Protein AF-A0A537ZUG5-F1 (afdb_monomer_lite)

pLDDT: mean 85.51, std 12.13, range [44.16, 96.88]

Structure (mmCIF, N/CA/C/O backbone):
data_AF-A0A537ZUG5-F1
#
_entry.id   AF-A0A537ZUG5-F1
#
loop_
_atom_site.group_PDB
_atom_site.id
_atom_site.type_symbol
_atom_site.label_atom_id
_atom_site.label_alt_id
_atom_site.label_comp_id
_atom_site.label_asym_id
_atom_site.label_entity_id
_atom_site.label_seq_id
_atom_site.pdbx_PDB_ins_code
_atom_site.Cartn_x
_atom_site.Cartn_y
_atom_site.Cartn_z
_atom_site.occupancy
_atom_site.B_iso_or_equiv
_atom_site.auth_seq_id
_atom_site.auth_comp_id
_atom_site.auth_asym_id
_atom_site.auth_atom_id
_atom_site.pdbx_PDB_model_num
ATOM 1 N N . MET A 1 1 ? 46.948 -6.208 -68.612 1.00 61.84 1 MET A N 1
ATOM 2 C CA . MET A 1 1 ? 45.941 -6.307 -67.529 1.00 61.84 1 MET A CA 1
ATOM 3 C C . MET A 1 1 ? 44.874 -7.316 -67.937 1.00 61.84 1 MET A C 1
ATOM 5 O O . MET A 1 1 ? 44.381 -7.233 -69.055 1.00 61.84 1 MET A O 1
ATOM 9 N N . ASN A 1 2 ? 44.589 -8.320 -67.105 1.00 83.31 2 ASN A N 1
ATOM 10 C CA . ASN A 1 2 ? 43.771 -9.466 -67.508 1.00 83.31 2 ASN A CA 1
ATOM 11 C C . ASN A 1 2 ? 42.284 -9.063 -67.565 1.00 83.31 2 ASN A C 1
ATOM 13 O O . ASN A 1 2 ? 41.687 -8.745 -66.539 1.00 83.31 2 ASN A O 1
ATOM 17 N N . ARG A 1 3 ? 41.683 -9.043 -68.761 1.00 81.06 3 ARG A N 1
ATOM 18 C CA . ARG A 1 3 ? 40.332 -8.494 -69.020 1.00 81.06 3 ARG A CA 1
ATOM 19 C C . ARG A 1 3 ? 39.237 -9.152 -68.162 1.00 81.06 3 ARG A C 1
ATOM 21 O O . ARG A 1 3 ? 38.267 -8.501 -67.796 1.00 81.06 3 ARG A O 1
ATOM 28 N N . LYS A 1 4 ? 39.437 -10.419 -67.782 1.00 83.56 4 LYS A N 1
ATOM 29 C CA . LYS A 1 4 ? 38.571 -11.173 -66.858 1.00 83.56 4 LYS A CA 1
ATOM 30 C C . LYS A 1 4 ? 38.618 -10.634 -65.421 1.00 83.56 4 LYS A C 1
ATOM 32 O O . LYS A 1 4 ? 37.593 -10.600 -64.752 1.00 83.56 4 LYS A O 1
ATOM 37 N N . LEU A 1 5 ? 39.786 -10.170 -64.971 1.00 87.38 5 LEU A N 1
ATOM 38 C CA . LEU A 1 5 ? 39.969 -9.581 -63.642 1.00 87.38 5 LEU A CA 1
ATOM 39 C C . LEU A 1 5 ? 39.258 -8.221 -63.544 1.00 87.38 5 LEU A C 1
ATOM 41 O O . LEU A 1 5 ? 38.614 -7.936 -62.542 1.00 87.38 5 LEU A O 1
ATOM 45 N N . LEU A 1 6 ? 39.305 -7.420 -64.616 1.00 87.44 6 LEU A N 1
ATOM 46 C CA . LEU A 1 6 ? 38.590 -6.140 -64.693 1.00 87.44 6 LEU A CA 1
ATOM 47 C C . LEU A 1 6 ? 37.068 -6.321 -64.645 1.00 87.44 6 LEU A C 1
ATOM 49 O O . LEU A 1 6 ? 36.391 -5.593 -63.924 1.00 87.44 6 LEU A O 1
ATOM 53 N N . TRP A 1 7 ? 36.533 -7.318 -65.355 1.00 91.56 7 TRP A N 1
ATOM 54 C CA . TRP A 1 7 ? 35.104 -7.639 -65.303 1.00 91.56 7 TRP A CA 1
ATOM 55 C C . TRP A 1 7 ? 34.657 -8.144 -63.928 1.00 91.56 7 TRP A C 1
ATOM 57 O O . TRP A 1 7 ? 33.603 -7.734 -63.451 1.00 91.56 7 TRP A O 1
ATOM 67 N N . ALA A 1 8 ? 35.461 -8.977 -63.262 1.00 88.69 8 ALA A N 1
ATOM 68 C CA . ALA A 1 8 ? 35.156 -9.436 -61.908 1.00 88.69 8 ALA A CA 1
ATOM 69 C C . ALA A 1 8 ? 35.091 -8.266 -60.907 1.00 88.69 8 ALA A C 1
ATOM 71 O O . ALA A 1 8 ? 34.129 -8.161 -60.149 1.00 88.69 8 ALA A O 1
ATOM 72 N N . VAL A 1 9 ? 36.064 -7.346 -60.951 1.00 91.50 9 VAL A N 1
ATOM 73 C CA . VAL A 1 9 ? 36.071 -6.138 -60.105 1.00 91.50 9 VAL A CA 1
ATOM 74 C C . VAL A 1 9 ? 34.871 -5.239 -60.407 1.00 91.50 9 VAL A C 1
ATOM 76 O O . VAL A 1 9 ? 34.239 -4.738 -59.479 1.00 91.50 9 VAL A O 1
ATOM 79 N N . PHE A 1 10 ? 34.511 -5.074 -61.682 1.00 93.56 10 PHE A N 1
ATOM 80 C CA . PHE A 1 10 ? 33.348 -4.282 -62.081 1.00 93.56 10 PHE A CA 1
ATOM 81 C C . PHE A 1 10 ? 32.035 -4.853 -61.527 1.00 93.56 10 PHE A C 1
ATOM 83 O O . PHE A 1 10 ? 31.237 -4.110 -60.962 1.00 93.56 10 PHE A O 1
ATOM 90 N N . VAL A 1 11 ? 31.825 -6.171 -61.624 1.00 94.12 11 VAL A N 1
ATOM 91 C CA . VAL A 1 11 ? 30.615 -6.829 -61.100 1.00 94.12 11 VAL A CA 1
ATOM 92 C C . VAL A 1 11 ? 30.542 -6.735 -59.577 1.00 94.12 11 VAL A C 1
ATOM 94 O O . VAL A 1 11 ? 29.473 -6.455 -59.041 1.00 94.12 11 VAL A O 1
ATOM 97 N N . ILE A 1 12 ? 31.665 -6.909 -58.874 1.00 93.44 12 ILE A N 1
ATOM 98 C CA . ILE A 1 12 ? 31.719 -6.750 -57.412 1.00 93.44 12 ILE A CA 1
ATOM 99 C C . ILE A 1 12 ? 31.413 -5.301 -57.014 1.00 93.44 12 ILE A C 1
ATOM 101 O O . ILE A 1 12 ? 30.621 -5.072 -56.101 1.00 93.44 12 ILE A O 1
ATOM 105 N N . GLY A 1 13 ? 31.986 -4.322 -57.719 1.00 89.88 13 GLY A N 1
ATOM 106 C CA . GLY A 1 13 ? 31.695 -2.906 -57.498 1.00 89.88 13 GLY A CA 1
ATOM 107 C C . GLY A 1 13 ? 30.218 -2.579 -57.725 1.00 89.88 13 GLY A C 1
ATOM 108 O O . GLY A 1 13 ? 29.589 -1.940 -56.884 1.00 89.88 13 GLY A O 1
ATOM 109 N N . LEU A 1 14 ? 29.633 -3.089 -58.812 1.00 94.19 14 LEU A N 1
ATOM 110 C CA . LEU A 1 14 ? 28.213 -2.917 -59.109 1.00 94.19 14 LEU A CA 1
ATOM 111 C C . LEU A 1 14 ? 27.330 -3.575 -58.036 1.00 94.19 14 LEU A C 1
ATOM 113 O O . LEU A 1 14 ? 26.364 -2.970 -57.575 1.00 94.19 14 LEU A O 1
ATOM 117 N N . ALA A 1 15 ? 27.685 -4.781 -57.588 1.00 91.94 15 ALA A N 1
ATOM 118 C CA . ALA A 1 15 ? 26.973 -5.480 -56.524 1.00 91.94 15 ALA A CA 1
ATOM 119 C C . ALA A 1 15 ? 27.024 -4.708 -55.195 1.00 91.94 15 ALA A C 1
ATOM 121 O O . ALA A 1 15 ? 25.997 -4.590 -54.534 1.00 91.94 15 ALA A O 1
ATOM 122 N N . LEU A 1 16 ? 28.170 -4.123 -54.829 1.00 92.25 16 LEU A N 1
ATOM 123 C CA . LEU A 1 16 ? 28.311 -3.301 -53.619 1.00 92.25 16 LEU A CA 1
ATOM 124 C C . LEU A 1 16 ? 27.474 -2.016 -53.663 1.00 92.25 16 LEU A C 1
ATOM 126 O O . LEU A 1 16 ? 27.020 -1.558 -52.616 1.00 92.25 16 LEU A O 1
ATOM 130 N N . VAL A 1 17 ? 27.236 -1.452 -54.851 1.00 91.12 17 VAL A N 1
ATOM 131 C CA . VAL A 1 17 ? 26.370 -0.275 -55.018 1.00 91.12 17 VAL A CA 1
ATOM 132 C C . VAL A 1 17 ? 24.895 -0.663 -55.016 1.00 91.12 17 VAL A C 1
ATOM 134 O O . VAL A 1 17 ? 24.103 0.013 -54.372 1.00 91.12 17 VAL A O 1
ATOM 137 N N . ILE A 1 18 ? 24.505 -1.743 -55.700 1.00 91.00 18 ILE A N 1
ATOM 138 C CA . ILE A 1 18 ? 23.092 -2.133 -55.846 1.00 91.00 18 ILE A CA 1
ATOM 139 C C . ILE A 1 18 ? 22.560 -2.828 -54.586 1.00 91.00 18 ILE A C 1
ATOM 141 O O . ILE A 1 18 ? 21.412 -2.598 -54.196 1.00 91.00 18 ILE A O 1
ATOM 145 N N . ALA A 1 19 ? 23.372 -3.653 -53.920 1.00 91.00 19 ALA A N 1
ATOM 146 C CA . ALA A 1 19 ? 22.928 -4.469 -52.789 1.00 91.00 19 ALA A CA 1
ATOM 147 C C . ALA A 1 19 ? 22.304 -3.659 -51.630 1.00 91.00 19 ALA A C 1
ATOM 149 O O . ALA A 1 19 ? 21.247 -4.070 -51.150 1.00 91.00 19 ALA A O 1
ATOM 150 N N . PRO A 1 20 ? 22.841 -2.500 -51.193 1.00 86.12 20 PRO A N 1
ATOM 151 C CA . PRO A 1 20 ? 22.219 -1.685 -50.146 1.00 86.12 20 PRO A CA 1
ATOM 152 C C . PRO A 1 20 ? 20.806 -1.196 -50.491 1.00 86.12 20 PRO A C 1
ATOM 154 O O . PRO A 1 20 ? 19.951 -1.121 -49.605 1.00 86.12 20 PRO A O 1
ATOM 157 N N . PHE A 1 21 ? 20.543 -0.888 -51.765 1.00 89.25 21 PHE A N 1
ATOM 158 C CA . PHE A 1 21 ? 19.224 -0.455 -52.235 1.00 89.25 21 PHE A CA 1
ATOM 159 C C . PHE A 1 21 ? 18.280 -1.640 -52.424 1.00 89.25 21 PHE A C 1
ATOM 161 O O . PHE A 1 21 ? 17.131 -1.563 -51.997 1.00 89.25 21 PHE A O 1
ATOM 168 N N . ALA A 1 22 ? 18.776 -2.761 -52.959 1.00 87.12 22 ALA A N 1
ATOM 169 C CA . ALA A 1 22 ? 18.008 -4.001 -53.063 1.00 87.12 22 ALA A CA 1
ATOM 170 C C . ALA A 1 22 ? 17.561 -4.512 -51.679 1.00 87.12 22 ALA A C 1
ATOM 172 O O . ALA A 1 22 ? 16.422 -4.935 -51.503 1.00 87.12 22 ALA A O 1
ATOM 173 N N . LEU A 1 23 ? 18.423 -4.387 -50.664 1.00 90.38 23 LEU A N 1
ATOM 174 C CA . LEU A 1 23 ? 18.118 -4.712 -49.265 1.00 90.38 23 LEU A CA 1
ATOM 175 C C . LEU A 1 23 ? 17.377 -3.588 -48.519 1.00 90.38 23 LEU A C 1
ATOM 177 O O . LEU A 1 23 ? 17.066 -3.726 -47.331 1.00 90.38 23 LEU A O 1
ATOM 181 N N . SER A 1 24 ? 17.080 -2.475 -49.199 1.00 86.38 24 SER A N 1
ATOM 182 C CA . SER A 1 24 ? 16.346 -1.326 -48.658 1.00 86.38 24 SER A CA 1
ATOM 183 C C . SER A 1 24 ? 16.972 -0.722 -47.387 1.00 86.38 24 SER A C 1
ATOM 185 O O . SER A 1 24 ? 16.261 -0.168 -46.541 1.00 86.38 24 SER A O 1
ATOM 187 N N . LEU A 1 25 ? 18.300 -0.796 -47.237 1.00 87.12 25 LEU A N 1
ATOM 188 C CA . LEU A 1 25 ? 19.027 -0.310 -46.055 1.00 87.12 25 LEU A CA 1
ATOM 189 C C . LEU A 1 25 ? 18.782 1.179 -45.733 1.00 87.12 25 LEU A C 1
ATOM 191 O O . LEU A 1 25 ? 18.598 1.482 -44.553 1.00 87.12 25 LEU A O 1
ATOM 195 N N . PRO A 1 26 ? 18.676 2.106 -46.712 1.00 84.75 26 PRO A N 1
ATOM 196 C CA . PRO A 1 26 ? 18.363 3.509 -46.421 1.00 84.75 26 PRO A CA 1
ATOM 197 C C . PRO A 1 26 ? 16.995 3.690 -45.747 1.00 84.75 26 PRO A C 1
ATOM 199 O O . PRO A 1 26 ? 16.855 4.451 -44.788 1.00 84.75 26 PRO A O 1
ATOM 202 N N . SER A 1 27 ? 15.985 2.939 -46.200 1.00 84.31 27 SER A N 1
ATOM 203 C CA . SER A 1 27 ? 14.649 2.983 -45.598 1.00 84.31 27 SER A CA 1
ATOM 204 C C . SER A 1 27 ? 14.666 2.442 -44.164 1.00 84.31 27 SER A C 1
ATOM 206 O O . SER A 1 27 ? 14.113 3.075 -43.262 1.00 84.31 27 SER A O 1
ATOM 208 N N . LYS A 1 28 ? 15.387 1.337 -43.920 1.00 85.31 28 LYS A N 1
ATOM 209 C CA . LYS A 1 28 ? 15.559 0.738 -42.588 1.00 85.31 28 LYS A CA 1
ATOM 210 C C . LYS A 1 28 ? 16.304 1.678 -41.636 1.00 85.31 28 LYS A C 1
ATOM 212 O O . LYS A 1 28 ? 15.897 1.803 -40.485 1.00 85.31 28 LYS A O 1
ATOM 217 N N . ALA A 1 29 ? 17.318 2.396 -42.119 1.00 85.38 29 ALA A N 1
ATOM 218 C CA . ALA A 1 29 ? 18.018 3.416 -41.340 1.00 85.38 29 ALA A CA 1
ATOM 219 C C . ALA A 1 29 ? 17.077 4.562 -40.920 1.00 85.38 29 ALA A C 1
ATOM 221 O O . ALA A 1 29 ? 17.040 4.922 -39.746 1.00 85.38 29 ALA A O 1
ATOM 222 N N . SER A 1 30 ? 16.240 5.068 -41.837 1.00 81.25 30 SER A N 1
ATOM 223 C CA . SER A 1 30 ? 15.249 6.114 -41.520 1.00 81.25 30 SER A CA 1
ATOM 224 C C . SER A 1 30 ? 14.171 5.659 -40.523 1.00 81.25 30 SER A C 1
ATOM 226 O O . SER A 1 30 ? 13.645 6.456 -39.745 1.00 81.25 30 SER A O 1
ATOM 228 N N . ALA A 1 31 ? 13.809 4.373 -40.547 1.00 83.50 31 ALA A N 1
ATOM 229 C CA . ALA A 1 31 ? 12.881 3.788 -39.586 1.00 83.50 31 ALA A CA 1
ATOM 230 C C . ALA A 1 31 ? 13.538 3.643 -38.203 1.00 83.50 31 ALA A C 1
ATOM 232 O O . ALA A 1 31 ? 12.918 3.984 -37.198 1.00 83.50 31 ALA A O 1
ATOM 233 N N . GLY A 1 32 ? 14.805 3.214 -38.157 1.00 83.00 32 GLY A N 1
ATOM 234 C CA . GLY A 1 32 ? 15.598 3.158 -36.928 1.00 83.00 32 GLY A CA 1
ATOM 235 C C . GLY A 1 32 ? 15.782 4.531 -36.276 1.00 83.00 32 GLY A C 1
ATOM 236 O O . GLY A 1 32 ? 15.611 4.660 -35.069 1.00 83.00 32 GLY A O 1
ATOM 237 N N . GLU A 1 33 ? 16.037 5.572 -37.069 1.00 81.38 33 GLU A N 1
ATOM 238 C CA . GLU A 1 33 ? 16.122 6.960 -36.597 1.00 81.38 33 GLU A CA 1
ATOM 239 C C . GLU A 1 33 ? 14.807 7.423 -35.944 1.00 81.38 33 GLU A C 1
ATOM 241 O O . GLU A 1 33 ? 14.809 7.898 -34.811 1.00 81.38 33 GLU A O 1
ATOM 246 N N . ARG A 1 34 ? 13.660 7.202 -36.604 1.00 83.81 34 ARG A N 1
ATOM 247 C CA . ARG A 1 34 ? 12.335 7.532 -36.041 1.00 83.81 34 ARG A CA 1
ATOM 248 C C . ARG A 1 34 ? 12.042 6.782 -34.743 1.00 83.81 34 ARG A C 1
ATOM 250 O O . ARG A 1 34 ? 11.479 7.361 -33.814 1.00 83.81 34 ARG A O 1
ATOM 257 N N . MET A 1 35 ? 12.427 5.508 -34.678 1.00 82.56 35 MET A N 1
ATOM 258 C CA . MET A 1 35 ? 12.307 4.704 -33.466 1.00 82.56 35 MET A CA 1
ATOM 259 C C . MET A 1 35 ? 13.133 5.319 -32.327 1.00 82.56 35 MET A C 1
ATOM 261 O O . MET A 1 35 ? 12.590 5.555 -31.252 1.00 82.56 35 MET A O 1
ATOM 265 N N . LEU A 1 36 ? 14.408 5.640 -32.566 1.00 82.62 36 LEU A N 1
ATOM 266 C CA . LEU A 1 36 ? 15.284 6.258 -31.564 1.00 82.62 36 LEU A CA 1
ATOM 267 C C . LEU A 1 36 ? 14.758 7.618 -31.085 1.00 82.62 36 LEU A C 1
ATOM 269 O O . LEU A 1 36 ? 14.704 7.839 -29.878 1.00 82.62 36 LEU A O 1
ATOM 273 N N . ASN A 1 37 ? 14.285 8.474 -31.994 1.00 81.88 37 ASN A N 1
ATOM 274 C CA . ASN A 1 37 ? 13.673 9.765 -31.645 1.00 81.88 37 ASN A CA 1
ATOM 275 C C . ASN A 1 37 ? 12.430 9.590 -30.760 1.00 81.88 37 ASN A C 1
ATOM 277 O O . ASN A 1 37 ? 12.172 10.390 -29.868 1.00 81.88 37 ASN A O 1
ATOM 281 N N . SER A 1 38 ? 11.665 8.516 -30.975 1.00 84.12 38 SER A N 1
ATOM 282 C CA . SER A 1 38 ? 10.491 8.202 -30.149 1.00 84.12 38 SER A CA 1
ATOM 283 C C . SER A 1 38 ? 10.878 7.703 -28.750 1.00 84.12 38 SER A C 1
ATOM 285 O O . SER A 1 38 ? 10.132 7.904 -27.794 1.00 84.12 38 SER A O 1
ATOM 287 N N . PHE A 1 39 ? 12.046 7.066 -28.613 1.00 81.50 39 PHE A N 1
ATOM 288 C CA . PHE A 1 39 ? 12.593 6.615 -27.328 1.00 81.50 39 PHE A CA 1
ATOM 289 C C . PHE A 1 39 ? 13.340 7.710 -26.563 1.00 81.50 39 PHE A C 1
ATOM 291 O O . PHE A 1 39 ? 13.442 7.622 -25.338 1.00 81.50 39 PHE A O 1
ATOM 298 N N . GLU A 1 40 ? 13.836 8.736 -27.255 1.00 81.38 40 GLU A N 1
ATOM 299 C CA . GLU A 1 40 ? 14.566 9.859 -26.667 1.00 81.38 40 GLU A CA 1
ATOM 300 C C . GLU A 1 40 ? 13.896 10.434 -25.408 1.00 81.38 40 GLU A C 1
ATOM 302 O O . GLU A 1 40 ? 14.572 10.468 -24.377 1.00 81.38 40 GLU A O 1
ATOM 307 N N . PRO A 1 41 ? 12.600 10.823 -25.407 1.00 83.06 41 PRO A N 1
ATOM 308 C CA . PRO A 1 41 ? 11.991 11.460 -24.244 1.00 83.06 41 PRO A CA 1
ATOM 309 C C . PRO A 1 41 ? 12.010 10.576 -22.998 1.00 83.06 41 PRO A C 1
ATOM 311 O O . PRO A 1 41 ? 12.193 11.107 -21.911 1.00 83.06 41 PRO A O 1
ATOM 314 N N . ILE A 1 42 ? 11.871 9.252 -23.128 1.00 80.94 42 ILE A N 1
ATOM 315 C CA . ILE A 1 42 ? 11.840 8.332 -21.977 1.00 80.94 42 ILE A CA 1
ATOM 316 C C . ILE A 1 42 ? 13.226 7.812 -21.570 1.00 80.94 42 ILE A C 1
ATOM 318 O O . ILE A 1 42 ? 13.399 7.365 -20.437 1.00 80.94 42 ILE A O 1
ATOM 322 N N . MET A 1 43 ? 14.218 7.903 -22.459 1.00 80.31 43 MET A N 1
ATOM 323 C CA . MET A 1 43 ? 15.612 7.522 -22.193 1.00 80.31 43 MET A CA 1
ATOM 324 C C . MET A 1 43 ? 16.477 8.689 -21.696 1.00 80.31 43 MET A C 1
ATOM 326 O O . MET A 1 43 ? 17.673 8.511 -21.454 1.00 80.31 43 MET A O 1
ATOM 330 N N . GLN A 1 44 ? 15.902 9.882 -21.505 1.00 83.94 44 GLN A N 1
ATOM 331 C CA . GLN A 1 44 ? 16.643 11.007 -20.940 1.00 83.94 44 GLN A CA 1
ATOM 332 C C . GLN A 1 44 ? 17.148 10.688 -19.522 1.00 83.94 44 GLN A C 1
ATOM 334 O O . GLN A 1 44 ? 16.409 10.090 -18.730 1.00 83.94 44 GLN A O 1
ATOM 339 N N . PRO A 1 45 ? 18.347 11.171 -19.134 1.00 84.00 45 PRO A N 1
ATOM 340 C CA . PRO A 1 45 ? 18.907 10.951 -17.802 1.00 84.00 45 PRO A CA 1
ATOM 341 C C . PRO A 1 45 ? 17.954 11.271 -16.660 1.00 84.00 45 PRO A C 1
ATOM 343 O O . PRO A 1 45 ? 17.855 10.513 -15.697 1.00 84.00 45 PRO A O 1
ATOM 346 N N . ASN A 1 46 ? 17.211 12.368 -16.789 1.00 86.69 46 ASN A N 1
ATOM 347 C CA . ASN A 1 46 ? 16.255 12.780 -15.772 1.00 86.69 46 ASN A CA 1
ATOM 348 C C . ASN A 1 46 ? 15.085 11.793 -15.658 1.00 86.69 46 ASN A C 1
ATOM 350 O O . ASN A 1 46 ? 14.702 11.455 -14.545 1.00 86.69 46 ASN A O 1
ATOM 354 N N . GLN A 1 47 ? 14.569 11.261 -16.770 1.00 88.88 47 GLN A N 1
ATOM 355 C CA . GLN A 1 47 ? 13.454 10.310 -16.732 1.00 88.88 47 GLN A CA 1
ATOM 356 C C . GLN A 1 47 ? 13.865 8.939 -16.208 1.00 88.88 47 GLN A C 1
ATOM 358 O O . GLN A 1 47 ? 13.141 8.332 -15.414 1.00 88.88 47 GLN A O 1
ATOM 363 N N . VAL A 1 48 ? 15.053 8.465 -16.586 1.00 90.44 48 VAL A N 1
ATOM 364 C CA . VAL A 1 48 ? 15.590 7.211 -16.048 1.00 90.44 48 VAL A CA 1
ATOM 365 C C . VAL A 1 48 ? 15.859 7.342 -14.551 1.00 90.44 48 VAL A C 1
ATOM 367 O O . VAL A 1 48 ? 15.512 6.432 -13.803 1.00 90.44 48 VAL A O 1
ATOM 370 N N . ARG A 1 49 ? 16.402 8.477 -14.087 1.00 89.69 49 ARG A N 1
ATOM 371 C CA . ARG A 1 49 ? 16.578 8.751 -12.650 1.00 89.69 49 ARG A CA 1
ATOM 372 C C . ARG A 1 49 ? 15.250 8.789 -11.905 1.00 89.69 49 ARG A C 1
ATOM 374 O O . ARG A 1 49 ? 15.146 8.169 -10.856 1.00 89.69 49 ARG A O 1
ATOM 381 N N . THR A 1 50 ? 14.231 9.447 -12.449 1.00 92.12 50 THR A N 1
ATOM 382 C CA . THR A 1 50 ? 12.889 9.461 -11.847 1.00 92.12 50 THR A CA 1
ATOM 383 C C . THR A 1 50 ? 12.298 8.053 -11.765 1.00 92.12 50 THR A C 1
ATOM 385 O O . THR A 1 50 ? 11.787 7.651 -10.723 1.00 92.12 50 THR A O 1
ATOM 388 N N . THR A 1 51 ? 12.423 7.265 -12.833 1.00 93.19 51 THR A N 1
ATOM 389 C CA . THR A 1 51 ? 11.953 5.870 -12.867 1.00 93.19 51 THR A CA 1
ATOM 390 C C . THR A 1 51 ? 12.693 5.009 -11.841 1.00 93.19 51 THR A C 1
ATOM 392 O O . THR A 1 51 ? 12.078 4.252 -11.091 1.00 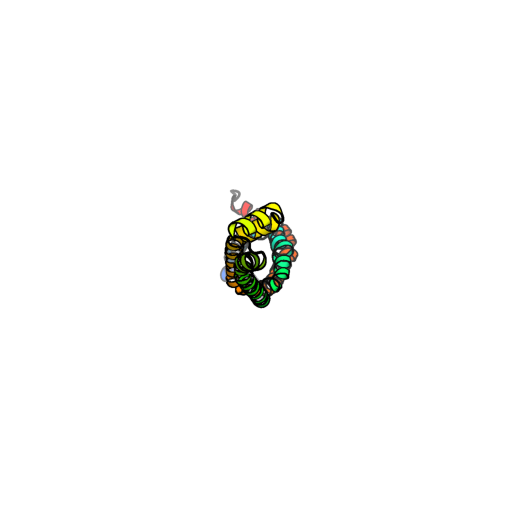93.19 51 THR A O 1
ATOM 395 N N . ALA A 1 52 ? 14.018 5.155 -11.783 1.00 93.75 52 ALA A N 1
ATOM 396 C CA . ALA A 1 52 ? 14.886 4.506 -10.813 1.00 93.75 52 ALA A CA 1
ATOM 397 C C . ALA A 1 52 ? 14.497 4.846 -9.374 1.00 93.75 52 ALA A C 1
ATOM 399 O O . ALA A 1 52 ? 14.390 3.938 -8.556 1.00 93.75 52 ALA A O 1
ATOM 400 N N . TYR A 1 53 ? 14.258 6.127 -9.098 1.00 94.62 53 TYR A N 1
ATOM 401 C CA . TYR A 1 53 ? 13.832 6.631 -7.798 1.00 94.62 53 TYR A CA 1
ATOM 402 C C . TYR A 1 53 ? 12.488 6.028 -7.381 1.00 94.62 53 TYR A C 1
ATOM 404 O O . TYR A 1 53 ? 12.389 5.411 -6.325 1.00 94.62 53 TYR A O 1
ATOM 412 N N . PHE A 1 54 ? 11.459 6.101 -8.232 1.00 96.19 54 PHE A N 1
ATOM 413 C CA . PHE A 1 54 ? 10.166 5.495 -7.905 1.00 96.19 54 PHE A CA 1
ATOM 414 C C . PHE A 1 54 ? 10.287 3.992 -7.657 1.00 96.19 54 PHE A C 1
ATOM 416 O O . PHE A 1 54 ? 9.686 3.468 -6.724 1.00 96.19 54 PHE A O 1
ATOM 423 N N . TYR A 1 55 ? 11.083 3.282 -8.453 1.00 96.50 55 TYR A N 1
ATOM 424 C CA . TYR A 1 55 ? 11.286 1.857 -8.243 1.00 96.50 55 TYR A CA 1
ATOM 425 C C . TYR A 1 55 ? 12.027 1.559 -6.925 1.00 96.50 55 TYR A C 1
ATOM 427 O O . TYR A 1 55 ? 11.506 0.815 -6.093 1.00 96.50 55 TYR A O 1
ATOM 435 N N . ASN A 1 56 ? 13.211 2.141 -6.718 1.00 95.56 56 ASN A N 1
ATOM 436 C CA . ASN A 1 56 ? 14.111 1.808 -5.610 1.00 95.56 56 ASN A CA 1
ATOM 437 C C . ASN A 1 56 ? 13.691 2.420 -4.270 1.00 95.56 56 ASN A C 1
ATOM 439 O O . ASN A 1 56 ? 13.818 1.755 -3.246 1.00 95.56 56 ASN A O 1
ATOM 443 N N . ASP A 1 57 ? 13.206 3.659 -4.273 1.00 95.75 57 ASP A N 1
ATOM 444 C CA . ASP A 1 57 ? 12.982 4.449 -3.056 1.00 95.75 57 ASP A CA 1
ATOM 445 C C . ASP A 1 57 ? 11.501 4.534 -2.666 1.00 95.75 57 ASP A C 1
ATOM 447 O O . ASP A 1 57 ? 11.182 4.837 -1.518 1.00 95.75 57 ASP A O 1
ATOM 451 N N . VAL A 1 58 ? 10.582 4.229 -3.590 1.00 94.88 58 VAL A N 1
ATOM 452 C CA . VAL A 1 58 ? 9.136 4.228 -3.312 1.00 94.88 58 VAL A CA 1
ATOM 453 C C . VAL A 1 58 ? 8.577 2.808 -3.339 1.00 94.88 58 VAL A C 1
ATOM 455 O O . VAL A 1 58 ? 8.088 2.311 -2.324 1.00 94.88 58 VAL A O 1
ATOM 458 N N . PHE A 1 59 ? 8.667 2.106 -4.469 1.00 94.81 59 PHE A N 1
ATOM 459 C CA . PHE A 1 59 ? 7.985 0.824 -4.632 1.00 94.81 59 PHE A CA 1
ATOM 460 C C . PHE A 1 59 ? 8.681 -0.337 -3.917 1.00 94.81 59 PHE A C 1
ATOM 462 O O . PHE A 1 59 ? 7.986 -1.165 -3.330 1.00 94.81 59 PHE A O 1
ATOM 469 N N . VAL A 1 60 ? 10.016 -0.412 -3.915 1.00 95.38 60 VAL A N 1
ATOM 470 C CA . VAL A 1 60 ? 10.743 -1.467 -3.184 1.00 95.38 60 VAL A CA 1
ATOM 471 C C . VAL A 1 60 ? 10.454 -1.417 -1.672 1.00 95.38 60 VAL A C 1
ATOM 473 O O . VAL A 1 60 ? 10.058 -2.456 -1.133 1.00 95.38 60 VAL A O 1
ATOM 476 N N . PRO A 1 61 ? 10.543 -0.260 -0.983 1.00 94.38 61 PRO A N 1
ATOM 477 C CA . PRO A 1 61 ? 10.146 -0.143 0.420 1.00 94.38 61 PRO A CA 1
ATOM 478 C C . PRO A 1 61 ? 8.665 -0.458 0.652 1.00 94.38 61 PRO A C 1
ATOM 480 O O . PRO A 1 61 ? 8.334 -1.192 1.583 1.00 94.38 61 PRO A O 1
ATOM 483 N N . LEU A 1 62 ? 7.761 -0.005 -0.228 1.00 90.50 62 LEU A N 1
ATOM 484 C CA . LEU A 1 62 ? 6.342 -0.380 -0.153 1.00 90.50 62 LEU A CA 1
ATOM 485 C C . LEU A 1 62 ? 6.128 -1.896 -0.314 1.00 90.50 62 LEU A C 1
ATOM 487 O O . LEU A 1 62 ? 5.252 -2.486 0.318 1.00 90.50 62 LEU A O 1
ATOM 491 N N . GLY A 1 63 ? 6.966 -2.571 -1.097 1.00 91.00 63 GLY A N 1
ATOM 492 C CA . GLY A 1 63 ? 6.978 -4.028 -1.178 1.00 91.00 63 GLY A CA 1
ATOM 493 C C . GLY A 1 63 ? 7.212 -4.692 0.180 1.00 91.00 63 GLY A C 1
ATOM 494 O O . GLY A 1 63 ? 6.583 -5.710 0.472 1.00 91.00 63 GLY A O 1
ATOM 495 N N . GLN A 1 64 ? 8.037 -4.094 1.043 1.00 88.81 64 GLN A N 1
ATOM 496 C CA . GLN A 1 64 ? 8.369 -4.633 2.366 1.00 88.81 64 GLN A CA 1
ATOM 497 C C . GLN A 1 64 ? 7.217 -4.528 3.373 1.00 88.81 64 GLN A C 1
ATOM 499 O O . GLN A 1 64 ? 7.174 -5.320 4.314 1.00 88.81 64 GLN A O 1
ATOM 504 N N . VAL A 1 65 ? 6.248 -3.624 3.171 1.00 88.50 65 VAL A N 1
ATOM 505 C CA . VAL A 1 65 ? 5.047 -3.539 4.028 1.00 88.50 65 VAL A CA 1
ATOM 506 C C . VAL A 1 65 ? 3.956 -4.538 3.628 1.00 88.50 65 VAL A C 1
ATOM 508 O O . VAL A 1 65 ? 3.029 -4.796 4.396 1.00 88.50 65 VAL A O 1
ATOM 511 N N . THR A 1 66 ? 4.083 -5.174 2.462 1.00 88.25 66 THR A N 1
ATOM 512 C CA . THR A 1 66 ? 3.130 -6.178 1.956 1.00 88.25 66 THR A CA 1
ATOM 513 C C . THR A 1 66 ? 2.795 -7.290 2.962 1.00 88.25 66 THR A C 1
ATOM 515 O O . THR A 1 66 ? 1.613 -7.600 3.116 1.00 88.25 66 THR A O 1
ATOM 518 N N . PRO A 1 67 ? 3.758 -7.903 3.686 1.00 86.69 67 PRO A N 1
ATOM 519 C CA . PRO A 1 67 ? 3.443 -8.954 4.656 1.00 86.69 67 PRO A CA 1
ATOM 520 C C . PRO A 1 67 ? 2.567 -8.450 5.811 1.00 86.69 67 PRO A C 1
ATOM 522 O O . PRO A 1 67 ? 1.788 -9.221 6.381 1.00 86.69 67 PRO A O 1
ATOM 525 N N . MET A 1 68 ? 2.666 -7.156 6.143 1.00 86.75 68 MET A N 1
ATOM 526 C CA . MET A 1 68 ? 1.812 -6.516 7.142 1.00 86.75 68 MET A CA 1
ATOM 527 C C . MET A 1 68 ? 0.368 -6.412 6.633 1.00 86.75 68 MET A C 1
ATOM 529 O O . MET A 1 68 ? -0.557 -6.712 7.387 1.00 86.75 68 MET A O 1
ATOM 533 N N . LEU A 1 69 ? 0.185 -6.111 5.344 1.00 88.75 69 LEU A N 1
ATOM 534 C CA . LEU A 1 69 ? -1.100 -6.057 4.631 1.00 88.75 69 LEU A CA 1
ATOM 535 C C . LEU A 1 69 ? -1.517 -7.428 4.062 1.00 88.75 69 LEU A C 1
ATOM 537 O O . LEU A 1 69 ? -1.949 -7.553 2.916 1.00 88.75 69 LEU A O 1
ATOM 541 N N . SER A 1 70 ? -1.377 -8.480 4.869 1.00 90.50 70 SER A N 1
ATOM 542 C CA . SER A 1 70 ? -1.705 -9.852 4.472 1.00 90.50 70 SER A CA 1
ATOM 543 C C . SER A 1 70 ? -3.098 -10.281 4.928 1.00 90.50 70 SER A C 1
ATOM 545 O O . SER A 1 70 ? -3.611 -9.820 5.949 1.00 90.50 70 SER A O 1
ATOM 547 N N . ALA A 1 71 ? -3.680 -11.256 4.220 1.00 91.56 71 ALA A N 1
ATOM 548 C CA . ALA A 1 71 ? -4.949 -11.877 4.607 1.00 91.56 71 ALA A CA 1
ATOM 549 C C . ALA A 1 71 ? -4.912 -12.426 6.046 1.00 91.56 71 ALA A C 1
ATOM 551 O O . ALA A 1 71 ? -5.878 -12.284 6.792 1.00 91.56 71 ALA A O 1
ATOM 552 N N . ARG A 1 72 ? -3.766 -12.982 6.466 1.00 92.62 72 ARG A N 1
ATOM 553 C CA . ARG A 1 72 ? -3.548 -13.470 7.835 1.00 92.62 72 ARG A CA 1
ATOM 554 C C . ARG A 1 72 ? -3.695 -12.353 8.867 1.00 92.62 72 ARG A C 1
ATOM 556 O O . ARG A 1 72 ? -4.374 -12.538 9.874 1.00 92.62 72 ARG A O 1
ATOM 563 N N . ASN A 1 73 ? -3.057 -11.210 8.631 1.00 92.50 73 ASN A N 1
ATOM 564 C CA . ASN A 1 73 ? -3.117 -10.093 9.566 1.00 92.50 73 ASN A CA 1
ATOM 565 C C . ASN A 1 73 ? -4.502 -9.450 9.572 1.00 92.50 73 ASN A C 1
ATOM 567 O O . ASN A 1 73 ? -5.024 -9.182 10.648 1.00 92.50 73 ASN A O 1
ATOM 571 N N . VAL A 1 74 ? -5.138 -9.289 8.408 1.00 92.56 74 VAL A N 1
ATOM 572 C CA . VAL A 1 74 ? -6.524 -8.802 8.324 1.00 92.56 74 VAL A CA 1
ATOM 573 C C . VAL A 1 74 ? -7.469 -9.702 9.122 1.00 92.56 74 VAL A C 1
ATOM 575 O O . VAL A 1 74 ? -8.229 -9.201 9.948 1.00 92.56 74 VAL A O 1
ATOM 578 N N . ALA A 1 75 ? -7.368 -11.026 8.975 1.00 93.00 75 ALA A N 1
ATOM 579 C CA . ALA A 1 75 ? -8.165 -11.966 9.764 1.00 93.00 75 ALA A CA 1
ATOM 580 C C . ALA A 1 75 ? -7.906 -11.825 11.277 1.00 93.00 75 ALA A C 1
ATOM 582 O O . ALA A 1 75 ? -8.842 -11.842 12.079 1.00 93.00 75 ALA A O 1
ATOM 583 N N . LYS A 1 76 ? -6.645 -11.621 11.678 1.00 93.50 76 LYS A N 1
ATOM 584 C CA . LYS A 1 76 ? -6.272 -11.373 13.079 1.00 93.50 76 LYS A CA 1
ATOM 585 C C . LYS A 1 76 ? -6.912 -10.088 13.625 1.00 93.50 76 LYS A C 1
ATOM 587 O O . LYS A 1 76 ? -7.473 -10.111 14.719 1.00 93.50 76 LYS A O 1
ATOM 592 N N . PHE A 1 77 ? -6.891 -8.992 12.867 1.00 92.44 77 PHE A N 1
ATOM 593 C CA . PHE A 1 77 ? -7.540 -7.738 13.266 1.00 92.44 77 PHE A CA 1
ATOM 594 C C . PHE A 1 77 ? -9.068 -7.855 13.325 1.00 92.44 77 PHE A C 1
ATOM 596 O O . PHE A 1 77 ? -9.688 -7.330 14.251 1.00 92.44 77 PHE A O 1
ATOM 603 N N . GLN A 1 78 ? -9.683 -8.598 12.402 1.00 91.12 78 GLN A N 1
ATOM 604 C CA . GLN A 1 78 ? -11.119 -8.892 12.458 1.00 91.12 78 GLN A CA 1
ATOM 605 C C . GLN A 1 78 ? -11.491 -9.676 13.722 1.00 91.12 78 GLN A C 1
ATOM 607 O O . GLN A 1 78 ? -12.494 -9.364 14.368 1.00 91.12 78 GLN A O 1
ATOM 612 N N . ALA A 1 79 ? -10.664 -10.645 14.124 1.00 93.06 79 ALA A N 1
ATOM 613 C CA . ALA A 1 79 ? -10.865 -11.379 15.369 1.00 93.06 79 ALA A CA 1
ATOM 614 C C . ALA A 1 79 ? -10.796 -10.455 16.598 1.00 93.06 79 ALA A C 1
ATOM 616 O O . ALA A 1 79 ? -11.662 -10.541 17.471 1.00 93.06 79 ALA A O 1
ATOM 617 N N . TYR A 1 80 ? -9.838 -9.520 16.638 1.00 92.75 80 TYR A N 1
ATOM 618 C CA . TYR A 1 80 ? -9.783 -8.502 17.692 1.00 92.75 80 TYR A CA 1
ATOM 619 C C . TYR A 1 80 ? -11.053 -7.655 17.736 1.00 92.75 80 TYR A C 1
ATOM 621 O O . TYR A 1 80 ? -11.629 -7.470 18.807 1.00 92.75 80 TYR A O 1
ATOM 629 N N . MET A 1 81 ? -11.546 -7.202 16.582 1.00 89.38 81 MET A N 1
ATOM 630 C CA . MET A 1 81 ? -12.773 -6.407 16.517 1.00 89.38 81 MET A CA 1
ATOM 631 C C . MET A 1 81 ? -14.006 -7.167 16.994 1.00 89.38 81 MET A C 1
ATOM 633 O O . MET A 1 81 ? -14.828 -6.602 17.718 1.00 89.38 81 MET A O 1
ATOM 637 N N . LYS A 1 82 ? -14.110 -8.456 16.665 1.00 89.00 82 LYS A N 1
ATOM 638 C CA . LYS A 1 82 ? -15.177 -9.315 17.184 1.00 89.00 82 LYS A CA 1
ATOM 639 C C . LYS A 1 82 ? -15.113 -9.427 18.711 1.00 89.00 82 LYS A C 1
ATOM 641 O O . LYS A 1 82 ? -16.147 -9.305 19.364 1.00 89.00 82 LYS A O 1
ATOM 646 N N . GLY A 1 83 ? -13.912 -9.587 19.274 1.00 89.25 83 GLY A N 1
ATOM 647 C CA . GLY A 1 83 ? -13.692 -9.571 20.724 1.00 89.25 83 GLY A CA 1
ATOM 648 C C . GLY A 1 83 ? -14.158 -8.262 21.367 1.00 89.25 83 GLY A C 1
ATOM 649 O O . GLY A 1 83 ? -14.983 -8.284 22.277 1.00 89.25 83 GLY A O 1
ATOM 650 N N . PHE A 1 84 ? -13.728 -7.117 20.827 1.00 87.31 84 PHE A N 1
ATOM 651 C CA . PHE A 1 84 ? -14.148 -5.795 21.309 1.00 87.31 84 PHE A CA 1
ATOM 652 C C . PHE A 1 84 ? -15.658 -5.556 21.196 1.00 87.31 84 PHE A C 1
ATOM 654 O O . PHE A 1 84 ? -16.250 -4.914 22.066 1.00 87.31 84 PHE A O 1
ATOM 661 N N . ALA A 1 85 ? -16.306 -6.050 20.138 1.00 85.69 85 ALA A N 1
ATOM 662 C CA . ALA A 1 85 ? -17.758 -5.980 20.008 1.00 85.69 85 ALA A CA 1
ATOM 663 C C . ALA A 1 85 ? -18.468 -6.772 21.118 1.00 85.69 85 ALA A C 1
ATOM 665 O O . ALA A 1 85 ? -19.430 -6.259 21.693 1.00 85.69 85 ALA A O 1
ATOM 666 N N . GLY A 1 86 ? -17.950 -7.954 21.469 1.00 87.31 86 GLY A N 1
ATOM 667 C CA . GLY A 1 86 ? -18.404 -8.729 22.625 1.00 87.31 86 GLY A CA 1
ATOM 668 C C . GLY A 1 86 ? -18.220 -7.967 23.940 1.00 87.31 86 GLY A C 1
ATOM 669 O O . GLY A 1 86 ? -19.185 -7.775 24.675 1.00 87.31 86 GLY A O 1
ATOM 670 N N . THR A 1 87 ? -17.028 -7.411 24.182 1.00 86.75 87 THR A N 1
ATOM 671 C CA . THR A 1 87 ? -16.756 -6.606 25.385 1.00 86.75 87 THR A CA 1
ATOM 672 C C . THR A 1 87 ? -17.691 -5.405 25.504 1.00 86.75 87 THR A C 1
ATOM 674 O O . THR A 1 87 ? -18.132 -5.090 26.604 1.00 86.75 87 THR A O 1
ATOM 677 N N . ARG A 1 88 ? -18.053 -4.741 24.397 1.00 83.12 88 ARG A N 1
ATOM 678 C CA . ARG A 1 88 ? -19.053 -3.664 24.439 1.00 83.12 88 ARG A CA 1
ATOM 679 C C . ARG A 1 88 ? -20.428 -4.187 24.853 1.00 83.12 88 ARG A C 1
ATOM 681 O O . ARG A 1 88 ? -21.097 -3.543 25.657 1.00 83.12 88 ARG A O 1
ATOM 688 N N . ALA A 1 89 ? -20.860 -5.312 24.287 1.00 86.88 89 ALA A N 1
ATOM 689 C CA . ALA A 1 89 ? -22.149 -5.903 24.631 1.00 86.88 89 ALA A CA 1
ATOM 690 C C . ALA A 1 89 ? -22.230 -6.226 26.132 1.00 86.88 89 ALA A C 1
ATOM 692 O O . ALA A 1 89 ? -23.271 -6.007 26.747 1.00 86.88 89 ALA A O 1
ATOM 693 N N . ASP A 1 90 ? -21.126 -6.666 26.734 1.00 87.50 90 ASP A N 1
ATOM 694 C CA . ASP A 1 90 ? -21.053 -6.895 28.178 1.00 87.50 90 ASP A CA 1
ATOM 695 C C . ASP A 1 90 ? -20.932 -5.593 28.976 1.00 87.50 90 ASP A C 1
ATOM 697 O O . ASP A 1 90 ? -21.624 -5.427 29.979 1.00 87.50 90 ASP A O 1
ATOM 701 N N . ALA A 1 91 ? -20.161 -4.614 28.498 1.00 83.69 91 ALA A N 1
ATOM 702 C CA . ALA A 1 91 ? -20.057 -3.295 29.123 1.00 83.69 91 ALA A CA 1
ATOM 703 C C . ALA A 1 91 ? -21.414 -2.576 29.205 1.00 83.69 91 ALA A C 1
ATOM 705 O O . ALA A 1 91 ? -21.707 -1.917 30.202 1.00 83.69 91 ALA A O 1
ATOM 706 N N . ALA A 1 92 ? -22.281 -2.753 28.204 1.00 83.88 92 ALA A N 1
ATOM 707 C CA . ALA A 1 92 ? -23.642 -2.220 28.224 1.00 83.88 92 ALA A CA 1
ATOM 708 C C . ALA A 1 92 ? -24.494 -2.803 29.370 1.00 83.88 92 ALA A C 1
ATOM 710 O O . ALA A 1 92 ? -25.394 -2.129 29.869 1.00 83.88 92 ALA A O 1
ATOM 711 N N . LYS A 1 93 ? -24.187 -4.025 29.828 1.00 89.12 93 LYS A N 1
ATOM 712 C CA . LYS A 1 93 ? -24.850 -4.676 30.969 1.00 89.12 93 LYS A CA 1
ATOM 713 C C . LYS A 1 93 ? -24.262 -4.247 32.315 1.00 89.12 93 LYS A C 1
ATOM 715 O O . LYS A 1 93 ? -24.929 -4.389 33.335 1.00 89.12 93 LYS A O 1
ATOM 720 N N . LEU A 1 94 ? -23.044 -3.702 32.346 1.00 86.31 94 LEU A N 1
ATOM 721 C CA . LEU A 1 94 ? -22.406 -3.296 33.602 1.00 86.31 94 LEU A CA 1
ATOM 722 C C . LEU A 1 94 ? -23.167 -2.167 34.295 1.00 86.31 94 LEU A C 1
ATOM 724 O O . LEU A 1 94 ? -23.310 -2.208 35.508 1.00 86.31 94 LEU A O 1
ATOM 728 N N . ILE A 1 95 ? -23.700 -1.192 33.552 1.00 87.06 95 ILE A N 1
ATOM 729 C CA . ILE A 1 95 ? -24.472 -0.087 34.144 1.00 87.06 95 ILE A CA 1
ATOM 730 C C . ILE A 1 95 ? -25.700 -0.598 34.919 1.00 87.06 95 ILE A C 1
ATOM 732 O O . ILE A 1 95 ? -25.833 -0.231 36.086 1.00 87.06 95 ILE A O 1
ATOM 736 N N . PRO A 1 96 ? -26.590 -1.436 34.346 1.00 90.62 96 PRO A N 1
ATOM 737 C CA . PRO A 1 96 ? -27.720 -1.971 35.102 1.00 90.62 96 PRO A CA 1
ATOM 738 C C . PRO A 1 96 ? -27.297 -2.879 36.266 1.00 90.62 96 PRO A C 1
ATOM 740 O O . PRO A 1 96 ? -27.905 -2.788 37.330 1.00 90.62 96 PRO A O 1
ATOM 743 N N . ILE A 1 97 ? -26.240 -3.687 36.112 1.00 93.00 97 ILE A N 1
ATOM 744 C CA . ILE A 1 97 ? -25.720 -4.540 37.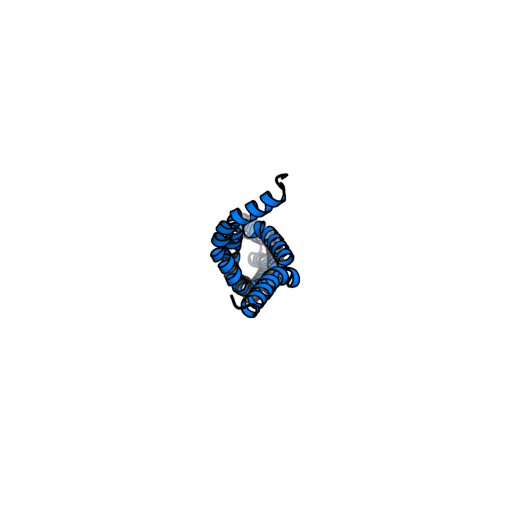198 1.00 93.00 97 ILE A CA 1
ATOM 745 C C . ILE A 1 97 ? -25.190 -3.688 38.359 1.00 93.00 97 ILE A C 1
ATOM 747 O O . ILE A 1 97 ? -25.525 -3.938 39.514 1.00 93.00 97 ILE A O 1
ATOM 751 N N . LEU A 1 98 ? -24.398 -2.655 38.063 1.00 89.50 98 LEU A N 1
ATOM 752 C CA . LEU A 1 98 ? -23.861 -1.732 39.065 1.00 89.50 98 LEU A CA 1
ATOM 753 C C . LEU A 1 98 ? -24.972 -0.929 39.741 1.00 89.50 98 LEU A C 1
ATOM 755 O O . LEU A 1 98 ? -24.928 -0.732 40.950 1.00 89.50 98 LEU A O 1
ATOM 759 N N . ALA A 1 99 ? -25.984 -0.505 38.981 1.00 92.12 99 ALA A N 1
ATOM 760 C CA . ALA A 1 99 ? -27.157 0.170 39.525 1.00 92.12 99 ALA A CA 1
ATOM 761 C C . ALA A 1 99 ? -27.881 -0.718 40.553 1.00 92.12 99 ALA A C 1
ATOM 763 O O . ALA A 1 99 ? -28.137 -0.276 41.672 1.00 92.12 99 ALA A O 1
ATOM 764 N N . GLN A 1 100 ? -28.126 -1.989 40.217 1.00 93.12 100 GLN A N 1
ATOM 765 C CA . GLN A 1 100 ? -28.716 -2.955 41.149 1.00 93.12 100 GLN A CA 1
ATOM 766 C C . GLN A 1 100 ? -27.830 -3.206 42.375 1.00 93.12 100 GLN A C 1
ATOM 768 O O . GLN A 1 100 ? -28.331 -3.153 43.494 1.00 93.12 100 GLN A O 1
ATOM 773 N N . ALA A 1 101 ? -26.529 -3.439 42.183 1.00 94.00 101 ALA A N 1
ATOM 774 C CA . ALA A 1 101 ? -25.605 -3.775 43.267 1.00 94.00 101 ALA A CA 1
ATOM 775 C C . ALA A 1 101 ? -25.364 -2.617 44.251 1.00 94.00 101 ALA A C 1
ATOM 777 O O . ALA A 1 101 ? -25.167 -2.849 45.439 1.00 94.00 101 ALA A O 1
ATOM 778 N N . LEU A 1 102 ? -25.380 -1.373 43.766 1.00 94.00 102 LEU A N 1
ATOM 779 C CA . LEU A 1 102 ? -25.170 -0.175 44.585 1.00 94.00 102 LEU A CA 1
ATOM 780 C C . LEU A 1 102 ? -26.481 0.427 45.109 1.00 94.00 102 LEU A C 1
ATOM 782 O O . LEU A 1 102 ? -26.447 1.473 45.753 1.00 94.00 102 LEU A O 1
ATOM 786 N N . HIS A 1 103 ? -27.631 -0.190 44.811 1.00 95.00 103 HIS A N 1
ATOM 787 C CA . HIS A 1 103 ? -28.960 0.374 45.074 1.00 95.00 103 HIS A CA 1
ATOM 788 C C . HIS A 1 103 ? -29.136 1.802 44.514 1.00 95.00 103 HIS A C 1
ATOM 790 O O . HIS A 1 103 ? -29.844 2.633 45.082 1.00 95.00 103 HIS A O 1
ATOM 796 N N . MET A 1 104 ? -28.491 2.092 43.380 1.00 94.12 104 MET A N 1
ATOM 797 C CA . MET A 1 104 ? -28.558 3.376 42.680 1.00 94.12 104 MET A CA 1
ATOM 798 C C . MET A 1 104 ? -29.420 3.257 41.422 1.00 94.12 104 MET A C 1
ATOM 800 O O . MET A 1 104 ? -29.566 2.191 40.829 1.00 94.12 104 MET A O 1
ATOM 804 N N . THR A 1 105 ? -29.958 4.375 40.942 1.00 93.88 105 THR A N 1
ATOM 805 C CA . THR A 1 105 ? -30.583 4.415 39.610 1.00 93.88 105 THR A CA 1
ATOM 806 C C . THR A 1 105 ? -29.518 4.398 38.506 1.00 93.88 105 THR A C 1
ATOM 808 O O . THR A 1 105 ? -28.400 4.884 38.690 1.00 93.88 105 THR A O 1
ATOM 811 N N . GLN A 1 106 ? -29.866 3.914 37.308 1.00 88.38 106 GLN A N 1
ATOM 812 C CA . GLN A 1 106 ? -28.951 3.946 36.154 1.00 88.38 106 GLN A CA 1
ATOM 813 C C . GLN A 1 106 ? -28.489 5.373 35.816 1.00 88.38 106 GLN A C 1
ATOM 815 O O . GLN A 1 106 ? -27.333 5.576 35.448 1.00 88.38 106 GLN A O 1
ATOM 820 N N . ALA A 1 107 ? -29.371 6.366 35.975 1.00 90.25 107 ALA A N 1
ATOM 821 C CA . ALA A 1 107 ? -29.045 7.772 35.752 1.00 90.25 107 ALA A CA 1
ATOM 822 C C . ALA A 1 107 ? -27.981 8.276 36.741 1.00 90.25 107 ALA A C 1
ATOM 824 O O . ALA A 1 107 ? -27.045 8.962 36.332 1.00 90.25 107 ALA A O 1
ATOM 825 N N . GLN A 1 108 ? -28.074 7.886 38.018 1.00 91.12 108 GLN A N 1
ATOM 826 C CA . GLN A 1 108 ? -27.072 8.236 39.029 1.00 91.12 108 GLN A CA 1
ATOM 827 C C . GLN A 1 108 ? -25.728 7.551 38.761 1.00 91.12 108 GLN A C 1
ATOM 829 O O . GLN A 1 108 ? -24.697 8.209 38.860 1.00 91.12 108 GLN A O 1
ATOM 834 N N . VAL A 1 109 ? -25.719 6.276 38.354 1.00 89.81 109 VAL A N 1
ATOM 835 C CA . VAL A 1 109 ? -24.475 5.579 37.971 1.00 89.81 109 VAL A CA 1
ATOM 836 C C . VAL A 1 109 ? -23.835 6.239 36.747 1.00 89.81 109 VAL A C 1
ATOM 838 O O . VAL A 1 109 ? -22.630 6.473 36.732 1.00 89.81 109 VAL A O 1
ATOM 841 N N . GLN A 1 110 ? -24.624 6.618 35.737 1.00 86.62 110 GLN A N 1
ATOM 842 C CA . GLN A 1 110 ? -24.108 7.346 34.573 1.00 86.62 110 GLN A CA 1
ATOM 843 C C . GLN A 1 110 ? -23.559 8.731 34.940 1.00 86.62 110 GLN A C 1
ATOM 845 O O . GLN A 1 110 ? -22.527 9.138 34.405 1.00 86.62 110 GLN A O 1
ATOM 850 N N . ALA A 1 111 ? -24.223 9.463 35.839 1.00 90.50 111 ALA A N 1
ATOM 851 C CA . ALA A 1 111 ? -23.732 10.747 36.336 1.00 90.50 111 ALA A CA 1
ATOM 852 C C . ALA A 1 111 ? -22.418 10.578 37.117 1.00 90.50 111 ALA A C 1
ATOM 854 O O . ALA A 1 111 ? -21.461 11.310 36.864 1.00 90.50 111 ALA A O 1
ATOM 855 N N . LEU A 1 112 ? -22.341 9.561 37.981 1.00 90.25 112 LEU A N 1
ATOM 856 C CA . LEU A 1 112 ? -21.133 9.204 38.722 1.00 90.25 112 LEU A CA 1
ATOM 857 C C . LEU A 1 112 ? -19.979 8.857 37.775 1.00 90.25 112 LEU A C 1
ATOM 859 O O . LEU A 1 112 ? -18.880 9.377 37.938 1.00 90.25 112 LEU A O 1
ATOM 863 N N . MET A 1 113 ? -20.231 8.047 36.741 1.00 89.25 113 MET A N 1
ATOM 864 C CA . MET A 1 113 ? -19.229 7.718 35.724 1.00 89.25 113 MET A CA 1
ATOM 865 C C . MET A 1 113 ? -18.753 8.952 34.956 1.00 89.25 113 MET A C 1
ATOM 867 O O . MET A 1 113 ? -17.566 9.066 34.681 1.00 89.25 113 MET A O 1
ATOM 871 N N . ARG A 1 114 ? -19.638 9.895 34.616 1.00 89.62 114 ARG A N 1
ATOM 872 C CA . ARG A 1 114 ? -19.223 11.141 33.949 1.00 89.62 114 ARG A CA 1
ATOM 873 C C . ARG A 1 114 ? -18.378 12.029 34.863 1.00 89.62 114 ARG A C 1
ATOM 875 O O . ARG A 1 114 ? -17.438 12.647 34.377 1.00 89.62 114 ARG A O 1
ATOM 882 N N . ALA A 1 115 ? -18.695 12.076 36.156 1.00 94.12 115 ALA A N 1
ATOM 883 C CA . ALA A 1 115 ? -17.977 12.892 37.131 1.00 94.12 115 ALA A CA 1
ATOM 884 C C . ALA A 1 115 ? -16.619 12.289 37.527 1.00 94.12 115 ALA A C 1
ATOM 886 O O . ALA A 1 115 ? -15.629 13.010 37.607 1.00 94.12 115 ALA A O 1
ATOM 887 N N . GLN A 1 116 ? -16.563 10.975 37.766 1.00 93.75 116 GLN A N 1
ATOM 888 C CA . GLN A 1 116 ? -15.369 10.299 38.286 1.00 93.75 116 GLN A CA 1
ATOM 889 C C . GLN A 1 116 ? -14.529 9.605 37.205 1.00 93.75 116 GLN A C 1
ATOM 891 O O . GLN A 1 116 ? -13.331 9.419 37.390 1.00 93.75 116 GLN A O 1
ATOM 896 N N . LEU A 1 117 ? -15.129 9.226 36.071 1.00 93.38 117 LEU A N 1
ATOM 897 C CA . LEU A 1 117 ? -14.480 8.492 34.974 1.00 93.38 117 LEU A CA 1
ATOM 898 C C . LEU A 1 117 ? -14.769 9.133 33.594 1.00 93.38 117 LEU A C 1
ATOM 900 O O . LEU A 1 117 ? -15.230 8.446 32.672 1.00 93.38 117 LEU A O 1
ATOM 904 N N . PRO A 1 118 ? -14.490 10.436 33.398 1.00 91.00 118 PRO A N 1
ATOM 905 C CA . PRO A 1 118 ? -14.864 11.164 32.181 1.00 91.00 118 PRO A CA 1
ATOM 906 C C . PRO A 1 118 ? -14.269 10.558 30.899 1.00 91.00 118 PRO A C 1
ATOM 908 O O . PRO A 1 118 ? -14.952 10.486 29.876 1.00 91.00 118 PRO A O 1
ATOM 911 N N . ALA A 1 119 ? -13.034 10.044 30.952 1.00 93.19 119 ALA A N 1
ATOM 912 C CA . ALA A 1 119 ? -12.394 9.385 29.811 1.00 93.19 119 ALA A CA 1
ATOM 913 C C . ALA A 1 119 ? -13.132 8.103 29.383 1.00 93.19 119 ALA A C 1
ATOM 915 O O . ALA A 1 119 ? -13.337 7.872 28.192 1.00 93.19 119 ALA A O 1
ATOM 916 N N . MET A 1 120 ? -13.589 7.297 30.347 1.00 86.62 120 MET A N 1
ATOM 917 C CA . MET A 1 120 ? -14.358 6.079 30.072 1.00 86.62 120 MET A CA 1
ATOM 918 C C . MET A 1 120 ? -15.723 6.422 29.467 1.00 86.62 120 MET A C 1
ATOM 920 O O . MET A 1 120 ? -16.146 5.801 28.491 1.00 86.62 120 MET A O 1
ATOM 924 N N . ALA A 1 121 ? -16.395 7.445 30.003 1.00 85.44 121 ALA A N 1
ATOM 925 C CA . ALA A 1 121 ? -17.667 7.918 29.466 1.00 85.44 121 ALA A CA 1
ATOM 926 C C . ALA A 1 121 ? -17.523 8.408 28.012 1.00 85.44 121 ALA A C 1
ATOM 928 O O . ALA A 1 121 ? -18.334 8.036 27.162 1.00 85.44 121 ALA A O 1
ATOM 929 N N . GLY A 1 122 ? -16.470 9.176 27.711 1.00 88.75 122 GLY A N 1
ATOM 930 C CA . GLY A 1 122 ? -16.162 9.615 26.347 1.00 88.75 122 GLY A CA 1
ATOM 931 C C . GLY A 1 122 ? -15.824 8.452 25.408 1.00 88.75 122 GLY A C 1
ATOM 932 O O . GLY A 1 122 ? -16.313 8.401 24.279 1.00 88.75 122 GLY A O 1
ATOM 933 N N . MET A 1 123 ? -15.050 7.468 25.877 1.00 87.06 123 MET A N 1
ATOM 934 C CA . MET A 1 123 ? -14.730 6.271 25.096 1.00 87.06 123 MET A CA 1
ATOM 9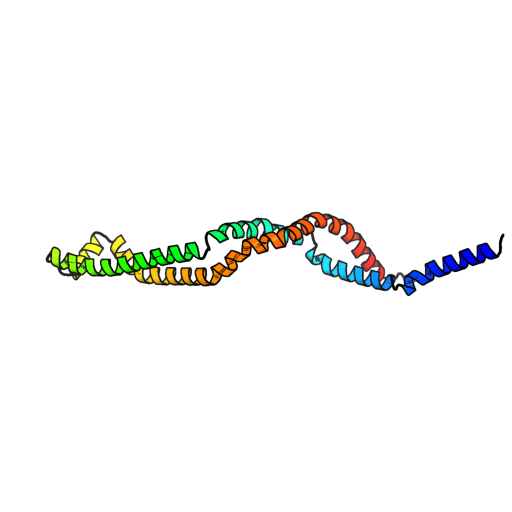35 C C . MET A 1 123 ? -15.993 5.486 24.723 1.00 87.06 123 MET A C 1
ATOM 937 O O . MET A 1 123 ? -16.175 5.156 23.553 1.00 87.06 123 MET A O 1
ATOM 941 N N . LEU A 1 124 ? -16.884 5.219 25.684 1.00 85.25 124 LEU A N 1
ATOM 942 C CA . LEU A 1 124 ? -18.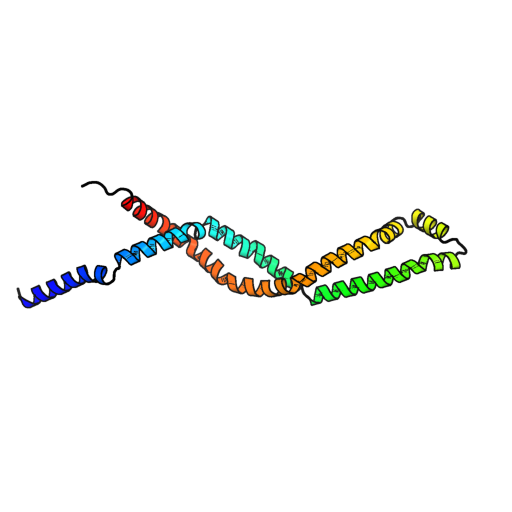127 4.473 25.449 1.00 85.25 124 LEU A CA 1
ATOM 943 C C . LEU A 1 124 ? -19.058 5.181 24.456 1.00 85.25 124 LEU A C 1
ATOM 945 O O . LEU A 1 124 ? -19.699 4.512 23.645 1.00 85.25 124 LEU A O 1
ATOM 949 N N . GLN A 1 125 ? -19.095 6.516 24.483 1.00 85.88 125 GLN A N 1
ATOM 950 C CA . GLN A 1 125 ? -19.870 7.320 23.533 1.00 85.88 125 GLN A CA 1
ATOM 951 C C . GLN A 1 125 ? -19.313 7.236 22.106 1.00 85.88 125 GLN A C 1
ATOM 953 O O . GLN A 1 125 ? -20.084 7.111 21.156 1.00 85.88 125 GLN A O 1
ATOM 958 N N . ASN A 1 126 ? -17.986 7.244 21.946 1.00 89.56 126 ASN A N 1
ATOM 959 C CA . ASN A 1 126 ? -17.332 7.212 20.631 1.00 89.56 126 ASN A CA 1
ATOM 960 C C . ASN A 1 126 ? -17.149 5.792 20.058 1.00 89.56 126 ASN A C 1
ATOM 962 O O . ASN A 1 126 ? -16.923 5.621 18.858 1.00 89.56 126 ASN A O 1
ATOM 966 N N . LEU A 1 127 ? -17.273 4.752 20.886 1.00 87.19 127 LEU A N 1
ATOM 967 C CA . LEU A 1 127 ? -17.011 3.356 20.516 1.00 87.19 127 LEU A CA 1
ATOM 968 C C . LEU A 1 127 ? -17.837 2.829 19.321 1.00 87.19 127 LEU A C 1
ATOM 970 O O . LEU A 1 127 ? -17.313 2.019 18.550 1.00 87.19 127 LEU A O 1
ATOM 974 N N . PRO A 1 128 ? -19.118 3.210 19.130 1.00 86.56 128 PRO A N 1
ATOM 975 C CA . PRO A 1 128 ? -19.882 2.822 17.943 1.00 86.56 128 PRO A CA 1
ATOM 976 C C . PRO A 1 128 ? -19.326 3.419 16.647 1.00 86.56 128 PRO A C 1
ATOM 978 O O . PRO A 1 128 ? -19.225 2.706 15.650 1.00 86.56 128 PRO A O 1
ATOM 981 N N . ALA A 1 129 ? -18.932 4.697 16.659 1.00 91.69 129 ALA A N 1
ATOM 982 C CA . ALA A 1 129 ? -18.318 5.345 15.503 1.00 91.69 129 ALA A CA 1
ATOM 983 C C . ALA A 1 129 ? -16.980 4.678 15.164 1.00 91.69 129 ALA A C 1
ATOM 985 O O . ALA A 1 129 ? -16.819 4.180 14.053 1.00 91.69 129 ALA A O 1
ATOM 986 N N . MET A 1 130 ? -16.118 4.508 16.170 1.00 90.75 130 MET A N 1
ATOM 987 C CA . MET A 1 130 ? -14.827 3.835 16.029 1.00 90.75 130 MET A CA 1
ATOM 988 C C . MET A 1 130 ? -14.960 2.452 15.373 1.00 90.75 130 MET A C 1
ATOM 990 O O . MET A 1 130 ? -14.222 2.135 14.448 1.00 90.75 130 MET A O 1
ATOM 994 N N . GLN A 1 131 ? -15.915 1.619 15.801 1.00 89.12 131 GLN A N 1
ATOM 995 C CA . GLN A 1 131 ? -16.087 0.297 15.189 1.00 89.12 131 GLN A CA 1
ATOM 996 C C . GLN A 1 131 ? -16.549 0.341 13.733 1.00 89.12 131 GLN A C 1
ATOM 998 O O . GLN A 1 131 ? -16.142 -0.523 12.957 1.00 89.12 131 GLN A O 1
ATOM 1003 N N . ARG A 1 132 ? -17.380 1.318 13.353 1.00 91.00 132 ARG A N 1
ATOM 1004 C CA . ARG A 1 132 ? -17.757 1.500 11.945 1.00 91.00 132 ARG A CA 1
ATOM 1005 C C . ARG A 1 132 ? -16.543 1.897 11.113 1.00 91.00 132 ARG A C 1
ATOM 1007 O O . ARG A 1 132 ? -16.303 1.273 10.084 1.00 91.00 132 ARG A O 1
ATOM 1014 N N . ASP A 1 133 ? -15.755 2.854 11.595 1.00 93.88 133 ASP A N 1
ATOM 1015 C CA . ASP A 1 133 ? -14.588 3.373 10.876 1.00 93.88 133 ASP A CA 1
ATOM 1016 C C . ASP A 1 133 ? -13.509 2.292 10.708 1.00 93.88 133 ASP A C 1
ATOM 1018 O O . ASP A 1 133 ? -13.037 2.040 9.596 1.00 93.88 133 ASP A O 1
ATOM 1022 N N . PHE A 1 134 ? -13.181 1.564 11.783 1.00 92.44 134 PHE A N 1
ATOM 1023 C CA . PHE A 1 134 ? -12.255 0.428 11.715 1.00 92.44 134 PHE A CA 1
ATOM 1024 C C . PHE A 1 134 ? -12.798 -0.718 10.858 1.00 92.44 134 PHE A C 1
ATOM 1026 O O . PHE A 1 134 ? -12.033 -1.339 10.120 1.00 92.44 134 PHE A O 1
ATOM 1033 N N . GLY A 1 135 ? -14.103 -0.996 10.921 1.00 91.94 135 GLY A N 1
ATOM 1034 C CA . GLY A 1 135 ? -14.750 -1.982 10.057 1.00 91.94 135 GLY A CA 1
ATOM 1035 C C . GLY A 1 135 ? -14.604 -1.627 8.575 1.00 91.94 135 GLY A C 1
ATOM 1036 O O . GLY A 1 135 ? -14.222 -2.484 7.777 1.00 91.94 135 GLY A O 1
ATOM 1037 N N . GLY A 1 136 ? -14.820 -0.356 8.223 1.00 93.44 136 GLY A N 1
ATOM 1038 C CA . GLY A 1 136 ? -14.610 0.163 6.871 1.00 93.44 136 GLY A CA 1
ATOM 1039 C C . GLY A 1 136 ? -13.157 0.034 6.415 1.00 93.44 136 GLY A C 1
ATOM 1040 O O . GLY A 1 136 ? -12.896 -0.517 5.345 1.00 93.44 136 GLY A O 1
ATOM 1041 N N . LEU A 1 137 ? -12.202 0.450 7.254 1.00 92.69 137 LEU A N 1
ATOM 1042 C CA . LEU A 1 137 ? -10.769 0.319 6.967 1.00 92.69 137 LEU A CA 1
ATOM 1043 C C . LEU A 1 137 ? -10.363 -1.145 6.728 1.00 92.69 137 LEU A C 1
ATOM 1045 O O . LEU A 1 137 ? -9.672 -1.444 5.752 1.00 92.69 137 LEU A O 1
ATOM 1049 N N . MET A 1 138 ? -10.813 -2.068 7.584 1.00 91.19 138 MET A N 1
ATOM 1050 C CA . MET A 1 138 ? -10.548 -3.503 7.424 1.00 91.19 138 MET A CA 1
ATOM 1051 C C . MET A 1 138 ? -11.186 -4.070 6.157 1.00 91.19 138 MET A C 1
ATOM 1053 O O . MET A 1 138 ? -10.565 -4.905 5.499 1.00 91.19 138 MET A O 1
ATOM 1057 N N . GLY A 1 139 ? -12.381 -3.602 5.788 1.00 92.00 139 GLY A N 1
ATOM 1058 C CA . GLY A 1 139 ? -13.030 -3.950 4.526 1.00 92.00 139 GLY A CA 1
ATOM 1059 C C . GLY A 1 139 ? -12.182 -3.546 3.319 1.00 92.00 139 GLY A C 1
ATOM 1060 O O . GLY A 1 139 ? -11.889 -4.386 2.467 1.00 92.00 139 GLY A O 1
ATOM 1061 N N . THR A 1 140 ? -11.697 -2.303 3.288 1.00 92.12 140 THR A N 1
ATOM 1062 C CA . THR A 1 140 ? -10.788 -1.820 2.236 1.00 92.12 140 THR A CA 1
ATOM 1063 C C . THR A 1 140 ? -9.494 -2.630 2.198 1.00 92.12 140 THR A C 1
ATOM 1065 O O . THR A 1 140 ? -9.052 -3.044 1.125 1.00 92.12 140 THR A O 1
ATOM 1068 N N . MET A 1 141 ? -8.889 -2.922 3.353 1.00 91.81 141 MET A N 1
ATOM 1069 C CA . MET A 1 141 ? -7.688 -3.759 3.406 1.00 91.81 141 MET A CA 1
ATOM 1070 C C . MET A 1 141 ? -7.960 -5.155 2.843 1.00 91.81 141 MET A C 1
ATOM 1072 O O . MET A 1 141 ? -7.198 -5.621 1.998 1.00 91.81 141 MET A O 1
ATOM 1076 N N . GLN A 1 142 ? -9.067 -5.790 3.235 1.00 91.69 142 GLN A N 1
ATOM 1077 C CA . GLN A 1 142 ? -9.464 -7.114 2.754 1.00 91.69 142 GLN A CA 1
ATOM 1078 C C . GLN A 1 142 ? -9.689 -7.154 1.238 1.00 91.69 142 GLN A C 1
ATOM 1080 O O . GLN A 1 142 ? -9.317 -8.133 0.599 1.00 91.69 142 GLN A O 1
ATOM 1085 N N . GLN A 1 143 ? -10.244 -6.096 0.648 1.00 92.56 143 GLN A N 1
ATOM 1086 C CA . GLN A 1 143 ? -10.400 -5.997 -0.807 1.00 92.56 143 GLN A CA 1
ATOM 1087 C C . GLN A 1 143 ? -9.049 -5.914 -1.533 1.00 92.56 143 GLN A C 1
ATOM 1089 O O . GLN A 1 143 ? -8.913 -6.411 -2.649 1.00 92.56 143 GLN A O 1
ATOM 1094 N N . ASN A 1 144 ? -8.033 -5.326 -0.896 1.00 91.38 144 ASN A N 1
ATOM 1095 C CA . ASN A 1 144 ? -6.746 -5.044 -1.529 1.00 91.38 144 ASN A CA 1
ATOM 1096 C C . ASN A 1 144 ? -5.636 -6.058 -1.197 1.00 91.38 144 ASN A C 1
ATOM 1098 O O . ASN A 1 144 ? -4.619 -6.069 -1.893 1.00 91.38 144 ASN A O 1
ATOM 1102 N N . VAL A 1 145 ? -5.792 -6.946 -0.201 1.00 91.94 145 VAL A N 1
ATOM 1103 C CA . VAL A 1 145 ? -4.724 -7.901 0.194 1.00 91.94 145 VAL A CA 1
ATOM 1104 C C . VAL A 1 145 ? -4.224 -8.766 -0.967 1.00 91.94 145 VAL A C 1
ATOM 1106 O O . VAL A 1 145 ? -3.036 -9.084 -1.042 1.00 91.94 145 VAL A O 1
ATOM 1109 N N . GLY A 1 146 ? -5.108 -9.126 -1.903 1.00 90.44 146 GLY A N 1
ATOM 1110 C CA . GLY A 1 146 ? -4.730 -9.893 -3.089 1.00 90.44 146 GLY A CA 1
ATOM 1111 C C . GLY A 1 146 ? -3.820 -9.105 -4.032 1.00 90.44 146 GLY A C 1
ATOM 1112 O O . GLY A 1 146 ? -2.883 -9.679 -4.585 1.00 90.44 146 GLY A O 1
ATOM 1113 N N . ILE A 1 147 ? -4.029 -7.792 -4.162 1.00 89.38 147 ILE A N 1
ATOM 1114 C CA . ILE A 1 147 ? -3.165 -6.902 -4.949 1.00 89.38 147 ILE A CA 1
ATOM 1115 C C . ILE A 1 147 ? -1.812 -6.777 -4.254 1.00 89.38 147 ILE A C 1
ATOM 1117 O O . ILE A 1 147 ? -0.781 -7.048 -4.872 1.00 89.38 147 ILE A O 1
ATOM 1121 N N . PHE A 1 148 ? -1.816 -6.464 -2.954 1.00 90.56 148 PHE A N 1
ATOM 1122 C CA . PHE A 1 148 ? -0.590 -6.327 -2.169 1.00 90.56 148 PHE A CA 1
ATOM 1123 C C . PHE A 1 148 ? 0.280 -7.583 -2.254 1.00 90.56 148 PHE A C 1
ATOM 1125 O O . PHE A 1 148 ? 1.467 -7.470 -2.544 1.00 90.56 148 PHE A O 1
ATOM 1132 N N . SER A 1 149 ? -0.298 -8.786 -2.144 1.00 90.31 149 SER A N 1
ATOM 1133 C CA . SER A 1 149 ? 0.468 -10.043 -2.228 1.00 90.31 149 SER A CA 1
ATOM 1134 C C . SER A 1 149 ? 1.276 -10.226 -3.523 1.00 90.31 149 SER A C 1
ATOM 1136 O O . SER A 1 149 ? 2.252 -10.976 -3.537 1.00 90.31 149 SER A O 1
ATOM 1138 N N . ARG A 1 150 ? 0.902 -9.534 -4.609 1.00 91.81 150 ARG A N 1
ATOM 1139 C CA . ARG A 1 150 ? 1.584 -9.612 -5.909 1.00 91.81 150 ARG A CA 1
ATOM 1140 C C . ARG A 1 150 ? 2.723 -8.604 -6.043 1.00 91.81 150 ARG A C 1
ATOM 1142 O O . ARG A 1 150 ? 3.596 -8.806 -6.888 1.00 91.81 150 ARG A O 1
ATOM 1149 N N . VAL A 1 151 ? 2.759 -7.562 -5.208 1.00 93.56 151 VAL A N 1
ATOM 1150 C CA . VAL A 1 151 ? 3.758 -6.483 -5.278 1.00 93.56 151 VAL A CA 1
ATOM 1151 C C . VAL A 1 151 ? 5.195 -7.023 -5.243 1.00 93.56 151 VAL A C 1
ATOM 1153 O O . VAL A 1 151 ? 5.959 -6.676 -6.144 1.00 93.56 151 VAL A O 1
ATOM 1156 N N . PRO A 1 152 ? 5.589 -7.941 -4.333 1.00 93.00 152 PRO A N 1
ATOM 1157 C CA . PRO A 1 152 ? 6.962 -8.454 -4.308 1.00 93.00 152 PRO A CA 1
ATOM 1158 C C . PRO A 1 152 ? 7.366 -9.221 -5.574 1.00 93.00 152 PRO A C 1
ATOM 1160 O O . PRO A 1 152 ? 8.535 -9.228 -5.957 1.00 93.00 152 PRO A O 1
ATOM 1163 N N . ALA A 1 153 ? 6.422 -9.900 -6.230 1.00 94.00 153 ALA A N 1
ATOM 1164 C CA . ALA A 1 153 ? 6.687 -10.579 -7.495 1.00 94.00 153 ALA A CA 1
ATOM 1165 C C . ALA A 1 153 ? 6.834 -9.574 -8.647 1.00 94.00 153 ALA A C 1
ATOM 1167 O O . ALA A 1 153 ? 7.770 -9.695 -9.436 1.00 94.00 153 ALA A O 1
ATOM 1168 N N . GLY A 1 154 ? 5.969 -8.556 -8.698 1.00 94.19 154 GLY A N 1
ATOM 1169 C CA . GLY A 1 154 ? 6.058 -7.471 -9.677 1.00 94.19 154 GLY A CA 1
ATOM 1170 C C . GLY A 1 154 ? 7.375 -6.703 -9.572 1.00 94.19 154 GLY A C 1
ATOM 1171 O O . GLY A 1 154 ? 8.055 -6.517 -10.575 1.00 94.19 154 GLY A O 1
ATOM 1172 N N . LEU A 1 155 ? 7.798 -6.348 -8.355 1.00 95.94 155 LEU A N 1
ATOM 1173 C CA . LEU A 1 155 ? 9.091 -5.701 -8.119 1.00 95.94 155 LEU A CA 1
ATOM 1174 C C . LEU A 1 155 ? 10.243 -6.528 -8.698 1.00 95.94 155 LEU A C 1
ATOM 1176 O O . LEU A 1 155 ? 10.981 -6.047 -9.552 1.00 95.94 155 LEU A O 1
ATOM 1180 N N . ARG A 1 156 ? 10.329 -7.815 -8.337 1.00 96.31 156 ARG A N 1
ATOM 1181 C CA . ARG A 1 156 ? 11.358 -8.721 -8.880 1.00 96.31 156 ARG A CA 1
ATOM 1182 C C . ARG A 1 156 ? 11.339 -8.802 -10.407 1.00 96.31 156 ARG A C 1
ATOM 1184 O O . ARG A 1 156 ? 12.399 -8.931 -11.008 1.00 96.31 156 ARG A O 1
ATOM 1191 N N . HIS A 1 157 ? 10.162 -8.720 -11.028 1.00 96.88 157 HIS A N 1
ATOM 1192 C CA . HIS A 1 157 ? 10.034 -8.720 -12.483 1.00 96.88 157 HIS A CA 1
ATOM 1193 C C . HIS A 1 157 ? 10.591 -7.440 -13.128 1.00 96.88 157 HIS A C 1
ATOM 1195 O O . HIS A 1 157 ? 11.278 -7.527 -14.141 1.00 96.88 157 HIS A O 1
ATOM 1201 N N . TYR A 1 158 ? 10.342 -6.264 -12.543 1.00 95.62 158 TYR A N 1
ATOM 1202 C CA . TYR A 1 158 ? 10.779 -4.980 -13.110 1.00 95.62 158 TYR A CA 1
ATOM 1203 C C . TYR A 1 158 ? 12.216 -4.585 -12.744 1.00 95.62 158 TYR A C 1
ATOM 1205 O O . TYR A 1 158 ? 12.822 -3.774 -13.448 1.00 95.62 158 TYR A O 1
ATOM 1213 N N . GLN A 1 159 ? 12.799 -5.181 -11.701 1.00 96.44 159 GLN A N 1
ATOM 1214 C CA . GLN A 1 159 ? 14.172 -4.901 -11.269 1.00 96.44 159 GLN A CA 1
ATOM 1215 C C . GLN A 1 159 ? 15.212 -4.942 -12.406 1.00 96.44 159 GLN A C 1
ATOM 1217 O O . GLN A 1 159 ? 16.009 -4.004 -12.511 1.00 96.44 159 GLN A O 1
ATOM 1222 N N . PRO A 1 160 ? 15.243 -5.975 -13.277 1.00 96.62 160 PRO A N 1
ATOM 1223 C CA . PRO A 1 160 ? 16.246 -6.060 -14.334 1.00 96.62 160 PRO A CA 1
ATOM 1224 C C . PRO A 1 160 ? 16.077 -4.956 -15.381 1.00 96.62 160 PRO A C 1
ATOM 1226 O O . PRO A 1 160 ? 17.073 -4.450 -15.897 1.00 96.62 160 PRO A O 1
ATOM 1229 N N . LEU A 1 161 ? 14.834 -4.551 -15.664 1.00 93.38 161 LEU A N 1
ATOM 1230 C CA . LEU A 1 161 ? 14.534 -3.469 -16.601 1.00 93.38 161 LEU A CA 1
ATOM 1231 C C . LEU A 1 161 ? 15.085 -2.142 -16.078 1.00 93.38 161 LEU A C 1
ATOM 1233 O O . LEU A 1 161 ? 15.850 -1.477 -16.773 1.00 93.38 161 LEU A O 1
ATOM 1237 N N . VAL A 1 162 ? 14.770 -1.803 -14.827 1.00 94.19 162 VAL A N 1
ATOM 1238 C CA . VAL A 1 162 ? 15.244 -0.568 -14.188 1.00 94.19 162 VAL A CA 1
ATOM 1239 C C . VAL A 1 162 ? 16.774 -0.541 -14.120 1.00 94.19 162 VAL A C 1
ATOM 1241 O O . VAL A 1 162 ? 17.387 0.466 -14.477 1.00 94.19 162 VAL A O 1
ATOM 1244 N N . LYS A 1 163 ? 17.406 -1.667 -13.764 1.00 93.56 163 LYS A N 1
ATOM 1245 C CA . LYS A 1 163 ? 18.871 -1.804 -13.769 1.00 93.56 163 LYS A CA 1
ATOM 1246 C C . LYS A 1 163 ? 19.465 -1.586 -15.165 1.00 93.56 163 LYS A C 1
ATOM 1248 O O . LYS A 1 163 ? 20.475 -0.902 -15.302 1.00 93.56 163 LYS A O 1
ATOM 1253 N N . THR A 1 164 ? 18.835 -2.142 -16.198 1.00 91.38 164 THR A N 1
ATOM 1254 C CA . THR A 1 164 ? 19.285 -1.999 -17.591 1.00 91.38 164 THR A CA 1
ATOM 1255 C C . THR A 1 164 ? 19.159 -0.559 -18.075 1.00 91.38 164 THR A C 1
ATOM 1257 O O . THR A 1 164 ? 20.074 -0.055 -18.722 1.00 91.38 164 THR A O 1
ATOM 1260 N N . MET A 1 165 ? 18.061 0.126 -17.746 1.00 89.81 165 MET A N 1
ATOM 1261 C CA . MET A 1 165 ? 17.878 1.539 -18.086 1.00 89.81 165 MET A CA 1
ATOM 1262 C C . MET A 1 165 ? 18.951 2.404 -17.421 1.00 89.81 165 MET A C 1
ATOM 1264 O O . MET A 1 165 ? 19.593 3.198 -18.099 1.00 89.81 165 MET A O 1
ATOM 1268 N N . GLN A 1 166 ? 19.204 2.203 -16.123 1.00 89.25 166 GLN A N 1
ATOM 1269 C CA . 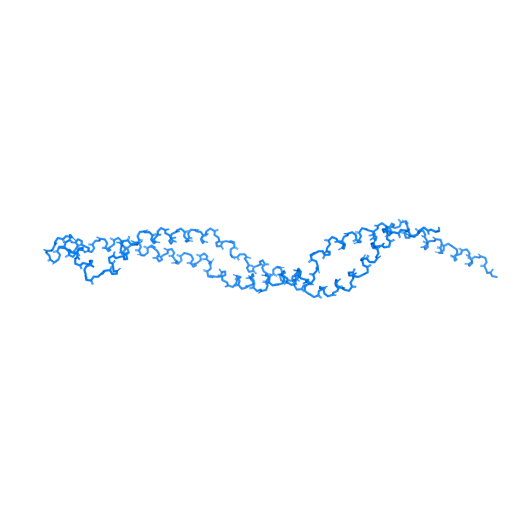GLN A 1 166 ? 20.246 2.930 -15.389 1.00 89.25 166 GLN A CA 1
ATOM 1270 C C . GLN A 1 166 ? 21.645 2.685 -15.962 1.00 89.25 166 GLN A C 1
ATOM 1272 O O . GLN A 1 166 ? 22.402 3.633 -16.123 1.00 89.25 166 GLN A O 1
ATOM 1277 N N . ALA A 1 167 ? 21.982 1.439 -16.304 1.00 88.38 167 ALA A N 1
ATOM 1278 C CA . ALA A 1 167 ? 23.293 1.106 -16.862 1.00 88.38 167 ALA A CA 1
ATOM 1279 C C . ALA A 1 167 ? 23.521 1.701 -18.264 1.00 88.38 167 ALA A C 1
ATOM 1281 O O . ALA A 1 167 ? 24.658 1.962 -18.641 1.00 88.38 167 ALA A O 1
ATOM 1282 N N . ASN A 1 168 ? 22.453 1.909 -19.042 1.00 83.25 168 ASN A N 1
ATOM 1283 C CA . ASN A 1 168 ? 22.542 2.376 -20.428 1.00 83.25 168 ASN A CA 1
ATOM 1284 C C . ASN A 1 168 ? 22.242 3.865 -20.609 1.00 83.25 168 ASN A C 1
ATOM 1286 O O . ASN A 1 168 ? 22.415 4.384 -21.710 1.00 83.25 168 ASN A O 1
ATOM 1290 N N . VAL A 1 169 ? 21.797 4.569 -19.569 1.00 82.12 169 VAL A N 1
ATOM 1291 C CA . VAL A 1 169 ? 21.383 5.973 -19.689 1.00 82.12 169 VAL A CA 1
ATOM 1292 C C . VAL A 1 169 ? 22.515 6.885 -20.172 1.00 82.12 169 VAL A C 1
ATOM 1294 O O . VAL A 1 169 ? 22.294 7.794 -20.973 1.00 82.12 169 VAL A O 1
ATOM 1297 N N . ASP A 1 170 ? 23.750 6.589 -19.766 1.00 73.69 170 ASP A N 1
ATOM 1298 C CA . ASP A 1 170 ? 24.931 7.323 -20.217 1.00 73.69 170 ASP A CA 1
ATOM 1299 C C . ASP A 1 170 ? 25.311 6.984 -21.667 1.00 73.69 170 ASP A C 1
ATOM 1301 O O . ASP A 1 170 ? 25.872 7.834 -22.360 1.00 73.69 170 ASP A O 1
ATOM 1305 N N . ASN A 1 171 ? 24.937 5.803 -22.177 1.00 70.12 171 ASN A N 1
ATOM 1306 C CA . ASN A 1 171 ? 25.098 5.469 -23.595 1.00 70.12 171 ASN A CA 1
ATOM 1307 C C . ASN A 1 171 ? 24.185 6.357 -24.449 1.00 70.12 171 ASN A C 1
ATOM 1309 O O . ASN A 1 171 ? 24.649 6.943 -25.423 1.00 70.12 171 ASN A O 1
ATOM 1313 N N . PHE A 1 172 ? 22.923 6.558 -24.047 1.00 64.62 172 PHE A N 1
ATOM 1314 C CA . PHE A 1 172 ? 21.996 7.460 -24.750 1.00 64.62 172 PHE A CA 1
ATOM 1315 C C . PHE A 1 172 ? 22.488 8.910 -24.787 1.00 64.62 172 PHE A C 1
ATOM 1317 O O . PHE A 1 172 ? 22.341 9.586 -25.809 1.00 64.62 172 PHE A O 1
ATOM 1324 N N . ARG A 1 173 ? 23.152 9.372 -23.719 1.00 64.62 173 ARG A N 1
ATOM 1325 C CA . ARG A 1 173 ? 23.784 10.698 -23.678 1.00 64.62 173 ARG A CA 1
ATOM 1326 C C . ARG A 1 173 ? 24.834 10.885 -24.781 1.00 64.62 173 ARG A C 1
ATOM 1328 O O . ARG A 1 173 ? 24.968 11.992 -25.297 1.00 64.62 173 ARG A O 1
ATOM 1335 N N . GLN A 1 174 ? 25.559 9.828 -25.148 1.00 62.41 174 GLN A N 1
ATOM 1336 C CA . GLN A 1 174 ? 26.590 9.880 -26.192 1.00 62.41 174 GLN A CA 1
ATOM 1337 C C . GLN A 1 174 ? 25.998 9.889 -27.611 1.00 62.41 174 GLN A C 1
ATOM 1339 O O . GLN A 1 174 ? 26.604 10.462 -28.514 1.00 62.41 174 GLN A O 1
ATOM 1344 N N . VAL A 1 175 ? 24.808 9.305 -27.816 1.00 59.94 175 VAL A N 1
ATOM 1345 C CA . VAL A 1 175 ? 24.171 9.216 -29.148 1.00 59.94 175 VAL A CA 1
ATOM 1346 C C . VAL A 1 175 ? 23.280 10.421 -29.472 1.00 59.94 175 VAL A C 1
ATOM 1348 O O . VAL A 1 175 ? 23.141 10.769 -30.644 1.00 59.94 175 VAL A O 1
ATOM 1351 N N . GLY A 1 176 ? 22.718 11.099 -28.465 1.00 58.91 176 GLY A N 1
ATOM 1352 C CA . GLY A 1 176 ? 21.853 12.277 -28.651 1.00 58.91 176 GLY A CA 1
ATOM 1353 C C . GLY A 1 176 ? 22.416 13.339 -29.616 1.00 58.91 176 GLY A C 1
ATOM 1354 O O . GLY A 1 176 ? 21.738 13.694 -30.579 1.00 58.91 176 GLY A O 1
ATOM 1355 N N . PRO A 1 177 ? 23.684 13.779 -29.471 1.00 59.94 177 PRO A N 1
ATOM 1356 C CA . PRO A 1 177 ? 24.288 14.765 -30.372 1.00 59.94 177 PRO A CA 1
ATOM 1357 C C . PRO A 1 177 ? 24.406 14.312 -31.839 1.00 59.94 177 PRO A C 1
ATOM 1359 O O . PRO A 1 177 ? 24.433 15.155 -32.737 1.00 59.94 177 PRO A O 1
ATOM 1362 N N . LEU A 1 178 ? 24.501 13.003 -32.100 1.00 55.09 178 LEU A N 1
ATOM 1363 C CA . LEU A 1 178 ? 24.617 12.445 -33.454 1.00 55.09 178 LEU A CA 1
ATOM 1364 C C . LEU A 1 178 ? 23.261 12.428 -34.165 1.00 55.09 178 LEU A C 1
ATOM 1366 O O . LEU A 1 178 ? 23.172 12.783 -35.339 1.00 55.09 178 LEU A O 1
ATOM 1370 N N . VAL A 1 179 ? 22.202 12.079 -33.437 1.00 56.03 179 VAL A N 1
ATOM 1371 C CA . VAL A 1 179 ? 20.829 12.026 -33.953 1.00 56.03 179 VAL A CA 1
ATOM 1372 C C . VAL A 1 179 ? 20.313 13.430 -34.285 1.00 56.03 179 VAL A C 1
ATOM 1374 O O . VAL A 1 179 ? 19.798 13.660 -35.380 1.00 56.03 179 VAL A O 1
ATOM 1377 N N . THR A 1 180 ? 20.549 14.410 -33.407 1.00 55.56 180 THR A N 1
ATOM 1378 C CA . THR A 1 180 ? 20.152 15.808 -33.645 1.00 55.56 180 THR A CA 1
ATOM 1379 C C . THR A 1 180 ? 20.867 16.423 -34.856 1.00 55.56 180 THR A C 1
ATOM 1381 O O . THR A 1 180 ? 20.254 17.164 -35.625 1.00 55.56 180 THR A O 1
ATOM 1384 N N . ARG A 1 181 ? 22.150 16.095 -35.085 1.00 55.19 181 ARG A N 1
ATOM 1385 C CA . ARG A 1 181 ? 22.899 16.582 -36.260 1.00 55.19 181 ARG A CA 1
ATOM 1386 C C . ARG A 1 181 ? 22.375 16.010 -37.577 1.00 55.19 181 ARG A C 1
ATOM 1388 O O . ARG A 1 181 ? 22.311 16.747 -38.557 1.00 55.19 181 ARG A O 1
ATOM 1395 N N . ILE A 1 182 ? 21.972 14.739 -37.605 1.00 54.78 182 ILE A N 1
ATOM 1396 C CA . ILE A 1 182 ? 21.396 14.103 -38.803 1.00 54.78 182 ILE A CA 1
ATOM 1397 C C . ILE A 1 182 ? 20.029 14.720 -39.145 1.00 54.78 182 ILE A C 1
ATOM 1399 O O . ILE A 1 182 ? 19.767 15.017 -40.313 1.00 54.78 182 ILE A O 1
ATOM 1403 N N . ALA A 1 183 ? 19.194 14.994 -38.138 1.00 53.81 183 ALA A N 1
ATOM 1404 C CA . ALA A 1 183 ? 17.894 15.637 -38.328 1.00 53.81 183 ALA A CA 1
ATOM 1405 C C . ALA A 1 183 ? 18.019 17.080 -38.862 1.00 53.81 183 ALA A C 1
ATOM 1407 O O . ALA A 1 183 ? 17.304 17.461 -39.791 1.00 53.81 183 ALA A O 1
ATOM 1408 N N . LEU A 1 184 ? 18.972 17.863 -38.341 1.00 51.22 184 LEU A N 1
ATOM 1409 C CA . LEU A 1 184 ? 19.236 19.234 -38.801 1.00 51.22 184 LEU A CA 1
ATOM 1410 C C . LEU A 1 184 ? 19.783 19.289 -40.238 1.00 51.22 184 LEU A C 1
ATOM 1412 O O . LEU A 1 184 ? 19.434 20.201 -40.983 1.00 51.22 184 LEU A O 1
ATOM 1416 N N . HIS A 1 185 ? 20.581 18.304 -40.664 1.00 52.03 185 HIS A N 1
ATOM 1417 C CA . HIS A 1 185 ? 21.105 18.243 -42.037 1.00 52.03 185 HIS A CA 1
ATOM 1418 C C . HIS A 1 185 ? 20.034 17.912 -43.094 1.00 52.03 185 HIS A C 1
ATOM 1420 O O . HIS A 1 185 ? 20.191 18.286 -44.252 1.00 52.03 185 HIS A O 1
ATOM 1426 N N . ARG A 1 186 ? 18.924 17.249 -42.726 1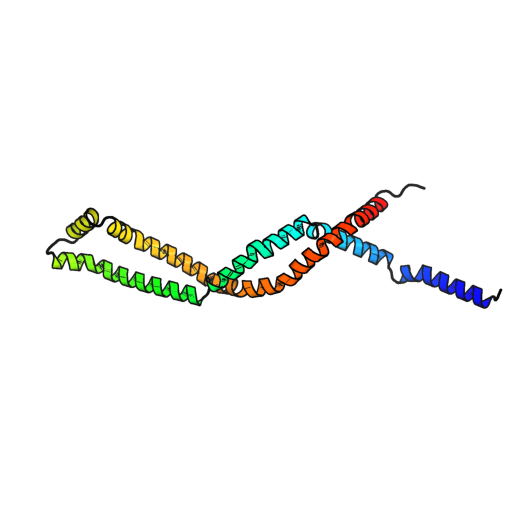.00 52.16 186 ARG A N 1
ATOM 1427 C CA . ARG A 1 186 ? 17.786 17.030 -43.645 1.00 52.16 186 ARG A CA 1
ATOM 1428 C C . ARG A 1 186 ? 16.823 18.218 -43.734 1.00 52.16 186 ARG A C 1
ATOM 1430 O O . ARG A 1 186 ? 16.116 18.321 -44.731 1.00 52.16 186 ARG A O 1
ATOM 1437 N N . ALA A 1 187 ? 16.769 19.086 -42.721 1.00 49.72 187 ALA A N 1
ATOM 1438 C CA . ALA A 1 187 ? 15.857 20.237 -42.696 1.00 49.72 187 ALA A CA 1
ATOM 1439 C C . ALA A 1 187 ? 16.330 21.413 -43.575 1.00 49.72 187 ALA A C 1
ATOM 1441 O O . ALA A 1 187 ? 15.516 22.236 -43.988 1.00 49.72 187 ALA A O 1
ATOM 1442 N N . HIS A 1 188 ? 17.623 21.464 -43.907 1.00 46.69 188 HIS A N 1
ATOM 1443 C CA . HIS A 1 188 ? 18.197 22.442 -44.828 1.00 46.69 188 HIS A CA 1
ATOM 1444 C C . HIS A 1 188 ? 19.120 21.742 -45.835 1.00 46.69 188 HIS A C 1
ATOM 1446 O O . HIS A 1 188 ? 20.322 21.643 -45.584 1.00 46.69 188 HIS A O 1
ATOM 1452 N N . PRO A 1 189 ? 18.602 21.257 -46.980 1.00 45.81 189 PRO A N 1
ATOM 1453 C CA . PRO A 1 189 ? 19.471 20.960 -48.106 1.00 45.81 189 PRO A CA 1
ATOM 1454 C C . PRO A 1 189 ? 20.107 22.285 -48.537 1.00 45.81 189 PRO A C 1
ATOM 1456 O O . PRO A 1 189 ? 19.411 23.200 -48.975 1.00 45.81 189 PRO A O 1
ATOM 1459 N N . THR A 1 190 ? 21.420 22.420 -48.361 1.00 47.50 190 THR A N 1
ATOM 1460 C CA . THR A 1 190 ? 22.182 23.500 -48.993 1.00 47.50 190 THR A CA 1
ATOM 1461 C C . THR A 1 190 ? 21.887 23.466 -50.493 1.00 47.50 190 THR A C 1
ATOM 1463 O O . THR A 1 190 ? 22.100 22.412 -51.102 1.00 47.50 190 THR A O 1
ATOM 1466 N N . PRO A 1 191 ? 21.368 24.553 -51.092 1.00 44.16 191 PRO A N 1
ATOM 1467 C CA . PRO A 1 191 ? 21.265 24.629 -52.539 1.00 44.16 191 PRO A CA 1
ATOM 1468 C C . PRO A 1 191 ? 22.681 24.553 -53.123 1.00 44.16 191 PRO A C 1
ATOM 1470 O O . PRO A 1 191 ? 23.601 25.175 -52.590 1.00 44.16 191 PRO A O 1
ATOM 1473 N N . ALA A 1 192 ? 22.836 23.713 -54.148 1.00 45.03 192 ALA A N 1
ATOM 1474 C CA . ALA A 1 192 ? 24.050 23.618 -54.953 1.00 45.03 192 ALA A CA 1
ATOM 1475 C C . ALA A 1 192 ? 24.314 24.926 -55.710 1.00 45.03 192 ALA A C 1
ATOM 1477 O O . ALA A 1 192 ? 23.319 25.590 -56.088 1.00 45.03 192 ALA A O 1
#

Foldseek 3Di:
DDVVVVVVVVVVVVCVVVVCVVVPVVVVVVVVLVVLVVCLVCLAPVNLVVVLCCLPVPLVVLLVCLVVLAPVNLVVVVVVLVVVVVVLVVVVVVLVVVCVVVVHDSVVSLVVCCVPPVVVNVCNVCVVVVSVVVVVVSVVSNVCSVVSVCSVVVSVVCVVVSVVSVVCSVVSVVCVVVSVVVVVCVVDDDDD

Radius of gyration: 37.48 Å; chains: 1; bounding box: 76×38×114 Å

Secondary structure (DSSP, 8-state):
--HHHHHHHHHHHHHHHHHHHHTTHHHHHHHHHHHHHHHHHHHSHHHHHHHHHIIIIIIHHHHHHTTTTSHHHHHHHHHHHHHHHHHHHHHHHHHHHHHHHTT--HHHHHHHHHHH-HHHHHHHHHHHHHHHHHHHHHHHHHHHHHHHTTHHHHHHHHHHHHHHHHHHHHHHHHHHHHHHHHHHHHH-----

Sequence (192 aa):
MNRKLLWAVFVIGLALVIAPFALSLPSKASAGERMLNSFEPIMQPNQVRTTAYFYNDVFVPLGQVTPMLSARNVAKFQAYMKGFAGTRADAAKLIPILAQALHMTQAQVQALMRAQLPAMAGMLQNLPAMQRDFGGLMGTMQQNVGIFSRVPAGLRHYQPLVKTMQANVDNFRQVGPLVTRIALHRAHPTPA